Protein AF-D0IIG2-F1 (afdb_monomer_lite)

Radius of gyration: 22.18 Å; chains: 1; bounding box: 52×49×63 Å

Foldseek 3Di:
DWWKWKKQLQEFEPAWDPPDQKTKHQQVPDDPQPFWDHCCLSPPRGIIIIGGHPRDHGDDDDPVRVVVVVLLLLLQLLLLLQLPLDCPPFQAFSSSSDIDMIITDDPDNVPADWDWDDPPPDIDTHGPSVVSVVVVVVCQHNRDYDYCLSNVCSNQVVPFPQDPLNSVLSNLQSNLRHDPSPPCNPCNLVSLLVSLVSLCVVVVHDPLCSLVVLLVLLVVLLVVAQDDQPLLVVLLVPQFVVLVVLLSVLVSVLSVVSVVQNVCCVPVVDHDPLVSPPSLSSNSSSLSSSSVTDGPPCSNLSSQLSSLNSSLSSARPSQQCPWPPVDPDTDDGSSRLSSVCSSPVVVCVVVVVSVVNNVSSVSNNCNSVVRD

pLDDT: mean 81.97, std 14.56, range [37.81, 97.81]

Secondary structure (DSSP, 8-state):
--BEEEEESSEEESS-EE-SSEEEEEGGG---TTSSS-GGGGSSS-SEEEEETTB-TTPBP-HHHHHHHHHHHHHHHHHHHHH--S--SSPPPGGGG--EEEE---SSTTS--EEEEE-SS-EEEEEHHHHHHHHHHTT-S--EEE-GGGGHHHHHHHTS---HHHHHHHHHHHHTT---SSS-TTHHHHHHHHHHHHHHHHTT--GGGHHHHHHHHHHHHHHHHS-S-HHHHHHHIIIIITTHHHHHHHHHHHHHHHHHHHHHHHHH----GGGS--HHHHHHHHHHHHTTS--TTTHHHHHHHHHHHHHHTTS-GGGTT---TTSSS-PPPHHHHHHHHHHHHHHHHHTT-HHHHHHHHHHHHHHHHTT-

Sequence (372 aa):
MRKVAYYLPNLHLESNINLGEFRLIKASTFEDKDTLIDPNVFGDINGTLIEVGDFSTGDSFSSDVDESIYRELELIKFSYFFASVSNHFDFVSNDTFEVLRVIENSKNPSFEHKVRFSNGVDSYLMPLDKYFNSKALSGSFGCVSVSDFNLKCYQIIKQLPISDDDLMIITIFNKTRNLYTSFDFLDRVLFARIAVEKLAKKLEWKLPKVTQSFIEVAIDFVQKNKGDNQDISVFYSEHVLEKKEQIRVNIEQYLEDLKDARHALAHAGEQDNSYENISFFMAWFPVAFLLSFEHKDSNEELAFRTIFLLAASSVNLKKWQERDITSLRAKRTILEMYEHNSRVIPVFASRGENEIIKNHLIGLANAVNNVS

Structure (mmCIF, N/CA/C/O backbone):
data_AF-D0IIG2-F1
#
_entry.id   AF-D0IIG2-F1
#
loop_
_atom_site.group_PDB
_atom_site.id
_atom_site.type_symbol
_atom_site.label_atom_id
_atom_site.label_alt_id
_atom_site.label_comp_id
_atom_site.label_asym_id
_atom_site.label_entity_id
_atom_site.label_seq_id
_atom_site.pdbx_PDB_ins_code
_atom_site.Cartn_x
_atom_site.Cartn_y
_atom_site.Cartn_z
_atom_site.occupancy
_atom_site.B_iso_or_equiv
_atom_site.auth_seq_id
_atom_site.auth_comp_id
_atom_site.auth_asym_id
_atom_site.auth_atom_id
_atom_site.pdbx_PDB_model_num
ATOM 1 N N . MET A 1 1 ? 13.778 -2.392 -35.375 1.00 67.31 1 MET A N 1
ATOM 2 C CA . MET A 1 1 ? 13.459 -1.992 -33.988 1.00 67.31 1 MET A CA 1
ATOM 3 C C . MET A 1 1 ? 14.376 -2.800 -33.086 1.00 67.31 1 MET A C 1
ATOM 5 O O . MET A 1 1 ? 14.663 -3.928 -33.462 1.00 67.31 1 MET A O 1
ATOM 9 N N . ARG A 1 2 ? 14.921 -2.224 -32.008 1.00 72.75 2 ARG A N 1
ATOM 10 C CA . ARG A 1 2 ? 15.822 -2.964 -31.104 1.00 72.75 2 ARG A CA 1
ATOM 11 C C . ARG A 1 2 ? 14.990 -3.805 -30.142 1.00 72.75 2 ARG A C 1
ATOM 13 O O . ARG A 1 2 ? 13.938 -3.327 -29.705 1.00 72.75 2 ARG A O 1
ATOM 20 N N . LYS A 1 3 ? 15.467 -5.005 -29.818 1.00 80.06 3 LYS A N 1
ATOM 21 C CA . LYS A 1 3 ? 14.859 -5.829 -28.766 1.00 80.06 3 LYS A CA 1
ATOM 22 C C . LYS A 1 3 ? 15.013 -5.169 -27.395 1.00 80.06 3 LYS A C 1
ATOM 24 O O . LYS A 1 3 ? 15.985 -4.441 -27.175 1.00 80.06 3 LYS A O 1
ATOM 29 N N . VAL A 1 4 ? 14.083 -5.422 -26.479 1.00 81.75 4 VAL A N 1
ATOM 30 C CA . VAL A 1 4 ? 14.106 -4.878 -25.118 1.00 81.75 4 VAL A CA 1
ATOM 31 C C . VAL A 1 4 ? 13.685 -5.913 -24.073 1.00 81.75 4 VAL A C 1
ATOM 33 O O . VAL A 1 4 ? 12.877 -6.798 -24.335 1.00 81.75 4 VAL A O 1
ATOM 36 N N . ALA A 1 5 ? 14.235 -5.779 -22.873 1.00 82.75 5 ALA A N 1
ATOM 37 C CA . ALA A 1 5 ? 13.809 -6.447 -21.656 1.00 82.75 5 ALA A CA 1
ATOM 38 C C . ALA A 1 5 ? 13.617 -5.421 -20.536 1.00 82.75 5 ALA A C 1
ATOM 40 O O . ALA A 1 5 ? 14.315 -4.406 -20.478 1.00 82.75 5 ALA A O 1
ATOM 41 N N . TYR A 1 6 ? 12.681 -5.704 -19.638 1.00 86.31 6 TYR A N 1
ATOM 42 C CA . TYR A 1 6 ? 12.412 -4.901 -18.451 1.00 86.31 6 TYR A CA 1
ATOM 43 C C . TYR A 1 6 ? 12.813 -5.713 -17.227 1.00 86.31 6 TYR A C 1
ATOM 45 O O . TYR A 1 6 ? 12.215 -6.749 -16.947 1.00 86.31 6 TYR A O 1
ATOM 53 N N . TYR A 1 7 ? 13.859 -5.264 -16.540 1.00 82.38 7 TYR A N 1
ATOM 54 C CA . TYR A 1 7 ? 14.531 -6.014 -15.488 1.00 82.38 7 TYR A CA 1
ATOM 55 C C . TYR A 1 7 ? 14.473 -5.274 -14.151 1.00 82.38 7 TYR A C 1
ATOM 57 O O . TYR A 1 7 ? 14.809 -4.098 -14.067 1.00 82.38 7 TYR A O 1
ATOM 65 N N . LEU A 1 8 ? 14.063 -5.972 -13.101 1.00 85.38 8 LEU A N 1
ATOM 66 C CA . LEU A 1 8 ? 14.025 -5.511 -11.720 1.00 85.38 8 LEU A CA 1
ATOM 67 C C . LEU A 1 8 ? 15.145 -6.236 -10.957 1.00 85.38 8 LEU A C 1
ATOM 69 O O . LEU A 1 8 ? 14.989 -7.412 -10.618 1.00 85.38 8 LEU A O 1
ATOM 73 N N . PRO A 1 9 ? 16.284 -5.578 -10.695 1.00 77.94 9 PRO A N 1
ATOM 74 C CA . PRO A 1 9 ? 17.467 -6.236 -10.146 1.00 77.94 9 PRO A CA 1
ATOM 75 C C . PRO A 1 9 ? 17.304 -6.624 -8.674 1.00 77.94 9 PRO A C 1
ATOM 77 O O . PRO A 1 9 ? 17.832 -7.645 -8.258 1.00 77.94 9 PRO A O 1
ATOM 80 N N . ASN A 1 10 ? 16.565 -5.824 -7.902 1.00 79.38 10 ASN A N 1
ATOM 81 C CA . ASN A 1 10 ? 16.433 -5.974 -6.448 1.00 79.38 10 ASN A CA 1
ATOM 82 C C . ASN A 1 10 ? 15.155 -6.729 -6.039 1.00 79.38 10 ASN A C 1
ATOM 84 O O . ASN A 1 10 ? 14.918 -6.957 -4.850 1.00 79.38 10 ASN A O 1
ATOM 88 N N . LEU A 1 11 ? 14.320 -7.094 -7.016 1.00 85.31 11 LEU A N 1
ATOM 89 C CA . LEU A 1 11 ? 13.117 -7.888 -6.812 1.00 85.31 11 LEU A CA 1
ATOM 90 C C . LEU A 1 11 ? 13.432 -9.338 -7.167 1.00 85.31 11 LEU A C 1
ATOM 92 O O . LEU A 1 11 ? 13.678 -9.654 -8.329 1.00 85.31 11 LEU A O 1
ATOM 96 N N . HIS A 1 12 ? 13.424 -10.217 -6.175 1.00 86.88 12 HIS A N 1
ATOM 97 C CA . HIS A 1 12 ? 13.639 -11.648 -6.349 1.00 86.88 12 HIS A CA 1
ATOM 98 C C . HIS A 1 12 ? 12.300 -12.373 -6.212 1.00 86.88 12 HIS A C 1
ATOM 100 O O . HIS A 1 12 ? 11.481 -12.002 -5.372 1.00 86.88 12 HIS A O 1
ATOM 106 N N . LEU A 1 13 ? 12.084 -13.443 -6.977 1.00 87.25 13 LEU A N 1
ATOM 107 C CA . LEU A 1 13 ? 10.860 -14.242 -6.863 1.00 87.25 13 LEU A CA 1
ATOM 108 C C . LEU A 1 13 ? 11.146 -15.645 -6.338 1.00 87.25 13 LEU A C 1
ATOM 110 O O . LEU A 1 13 ? 12.063 -16.329 -6.810 1.00 87.25 13 LEU A O 1
ATOM 114 N N . GLU A 1 14 ? 10.296 -16.111 -5.426 1.00 88.25 14 GLU A N 1
ATOM 115 C CA . GLU A 1 14 ? 10.283 -17.519 -5.016 1.00 88.25 14 GLU A CA 1
ATOM 116 C C . GLU A 1 14 ? 9.953 -18.417 -6.226 1.00 88.25 14 GLU A C 1
ATOM 118 O O . GLU A 1 14 ? 10.673 -19.376 -6.529 1.00 88.25 14 GLU A O 1
ATOM 123 N N . SER A 1 15 ? 8.932 -18.025 -6.995 1.00 89.62 15 SER A N 1
ATOM 124 C CA . SER A 1 15 ? 8.480 -18.655 -8.242 1.00 89.62 15 SER A CA 1
ATOM 125 C C . SER A 1 15 ? 7.971 -17.596 -9.229 1.00 89.62 15 SER A C 1
ATOM 127 O O . SER A 1 15 ? 7.787 -16.448 -8.838 1.00 89.62 15 SER A O 1
ATOM 129 N N . ASN A 1 16 ? 7.780 -17.945 -10.506 1.00 91.69 16 ASN A N 1
ATOM 130 C CA . ASN A 1 16 ? 7.175 -17.014 -11.468 1.00 91.69 16 ASN A CA 1
ATOM 131 C C . ASN A 1 16 ? 5.763 -16.636 -11.001 1.00 91.69 16 ASN A C 1
ATOM 133 O O . ASN A 1 16 ? 4.980 -17.519 -10.660 1.00 91.69 16 ASN A O 1
ATOM 137 N N . ILE A 1 17 ? 5.443 -15.346 -11.035 1.00 93.38 17 ILE A N 1
ATOM 138 C CA . ILE A 1 17 ? 4.166 -14.804 -10.569 1.00 93.38 17 ILE A CA 1
ATOM 139 C C . ILE A 1 17 ? 3.346 -14.382 -11.790 1.00 93.38 17 ILE A C 1
ATOM 141 O O . ILE A 1 17 ? 3.787 -13.560 -12.597 1.00 93.38 17 ILE A O 1
ATOM 145 N N . ASN A 1 18 ? 2.147 -14.947 -11.930 1.00 91.62 18 ASN A N 1
ATOM 146 C CA . ASN A 1 18 ? 1.208 -14.607 -12.996 1.00 91.62 18 ASN A CA 1
ATOM 147 C C . ASN A 1 18 ? 0.039 -13.802 -12.422 1.00 91.62 18 ASN A C 1
ATOM 149 O O . ASN A 1 18 ? -0.741 -14.316 -11.622 1.00 91.62 18 ASN A O 1
ATOM 153 N N . LEU A 1 19 ? -0.092 -12.549 -12.854 1.00 89.94 19 LEU A N 1
ATOM 154 C CA . LEU A 1 19 ? -1.131 -11.627 -12.402 1.00 89.94 19 LEU A CA 1
ATOM 155 C C . LEU A 1 19 ? -2.126 -11.285 -13.522 1.00 89.94 19 LEU A C 1
ATOM 157 O O . LEU A 1 19 ? -2.764 -10.235 -13.488 1.00 89.94 19 LEU A O 1
ATOM 161 N N . GLY A 1 20 ? -2.289 -12.188 -14.492 1.00 87.12 20 GLY A N 1
ATOM 162 C CA . GLY A 1 20 ? -3.133 -12.001 -15.667 1.00 87.12 20 GLY A CA 1
ATOM 163 C C . GLY A 1 20 ? -2.294 -11.537 -16.850 1.00 87.12 20 GLY A C 1
ATOM 164 O O . GLY A 1 20 ? -1.386 -12.243 -17.282 1.00 87.12 20 GLY A O 1
ATOM 165 N N . GLU A 1 21 ? -2.586 -10.349 -17.378 1.00 88.25 21 GLU A N 1
ATOM 166 C CA . GLU A 1 21 ? -1.787 -9.774 -18.467 1.00 88.25 21 GLU A CA 1
ATOM 167 C C . GLU A 1 21 ? -0.377 -9.399 -18.003 1.00 88.25 21 GLU A C 1
ATOM 169 O O . GLU A 1 21 ? 0.541 -9.422 -18.809 1.00 88.25 21 GLU A O 1
ATOM 174 N N . PHE A 1 22 ? -0.174 -9.103 -16.719 1.00 91.88 22 PHE A N 1
ATOM 175 C CA . PHE A 1 22 ? 1.135 -8.771 -16.165 1.00 91.88 22 PHE A CA 1
ATOM 176 C C . PHE A 1 22 ? 1.791 -9.996 -15.519 1.00 91.88 22 PHE A C 1
ATOM 178 O O . PHE A 1 22 ? 1.181 -10.690 -14.700 1.00 91.88 22 PHE A O 1
ATOM 185 N N . ARG A 1 23 ? 3.047 -10.268 -15.873 1.00 93.00 23 ARG A N 1
ATOM 186 C CA . ARG A 1 23 ? 3.800 -11.438 -15.409 1.00 93.00 23 ARG A CA 1
ATOM 187 C C . ARG A 1 23 ? 5.174 -11.017 -14.902 1.00 93.00 23 ARG A C 1
ATOM 189 O O . ARG A 1 23 ? 5.870 -10.228 -15.538 1.00 93.00 23 ARG A O 1
ATOM 196 N N . LEU A 1 24 ? 5.567 -11.585 -13.766 1.00 93.00 24 LEU A N 1
ATOM 197 C CA . LEU A 1 24 ? 6.901 -11.449 -13.195 1.00 93.00 24 LEU A CA 1
ATOM 198 C C . LEU A 1 24 ? 7.613 -12.796 -13.322 1.00 93.00 24 LEU A C 1
ATOM 200 O O . LEU A 1 24 ? 7.171 -13.808 -12.772 1.00 93.00 24 LEU A O 1
ATOM 204 N N . ILE A 1 25 ? 8.712 -12.812 -14.066 1.00 90.88 25 ILE A N 1
ATOM 205 C CA . ILE A 1 25 ? 9.441 -14.025 -14.429 1.00 90.88 25 ILE A CA 1
ATOM 206 C C . ILE A 1 25 ? 10.810 -14.008 -13.760 1.00 90.88 25 ILE A C 1
ATOM 208 O O . ILE A 1 25 ? 11.510 -12.999 -13.777 1.00 90.88 25 ILE A O 1
ATOM 212 N N . LYS A 1 26 ? 11.232 -15.134 -13.184 1.00 87.62 26 LYS A N 1
ATOM 213 C CA . LYS A 1 26 ? 12.581 -15.269 -12.630 1.00 87.62 26 LYS A CA 1
ATOM 214 C C . LYS A 1 26 ? 13.598 -15.084 -13.744 1.00 87.62 26 LYS A C 1
ATOM 216 O O . LYS A 1 26 ? 13.612 -15.858 -14.702 1.00 87.62 26 LYS A O 1
ATOM 221 N N . ALA A 1 27 ? 14.499 -14.120 -13.589 1.00 80.69 27 ALA A N 1
ATOM 222 C CA . ALA A 1 27 ? 15.504 -13.854 -14.611 1.00 80.69 27 ALA A CA 1
ATOM 223 C C . ALA A 1 27 ? 16.423 -15.064 -14.862 1.00 80.69 27 ALA A C 1
ATOM 225 O O . ALA A 1 27 ? 16.898 -15.255 -15.976 1.00 80.69 27 ALA A O 1
ATOM 226 N N . SER A 1 28 ? 16.614 -15.938 -13.865 1.00 76.69 28 SER A N 1
ATOM 227 C CA . SER A 1 28 ? 17.390 -17.181 -14.002 1.00 76.69 28 SER A CA 1
ATOM 228 C C . SER A 1 28 ? 16.780 -18.204 -14.962 1.00 76.69 28 SER A C 1
ATOM 230 O O . SER A 1 28 ? 17.480 -19.119 -15.386 1.00 76.69 28 SER A O 1
ATOM 232 N N . THR A 1 29 ? 15.503 -18.056 -15.323 1.00 74.75 29 THR A N 1
ATOM 233 C CA . THR A 1 29 ? 14.815 -18.925 -16.293 1.00 74.75 29 THR A CA 1
ATOM 234 C C . THR A 1 29 ? 14.922 -18.426 -17.738 1.00 74.75 29 THR A C 1
ATOM 236 O O . THR A 1 29 ? 14.386 -19.056 -18.641 1.00 74.75 29 THR A O 1
ATOM 239 N N . PHE A 1 30 ? 15.610 -17.305 -17.974 1.00 73.00 30 PHE A N 1
ATOM 240 C CA . PHE A 1 30 ? 15.754 -16.712 -19.300 1.00 73.00 30 PHE A CA 1
ATOM 241 C C . PHE A 1 30 ? 16.888 -17.367 -20.108 1.00 73.00 30 PHE A C 1
ATOM 243 O O . PHE A 1 30 ? 18.048 -17.373 -19.685 1.00 73.00 30 PHE A O 1
ATOM 250 N N . GLU A 1 31 ? 16.548 -17.905 -21.284 1.00 62.00 31 GLU A N 1
ATOM 251 C CA . GLU A 1 31 ? 17.454 -18.721 -22.108 1.00 62.00 31 GLU A CA 1
ATOM 252 C C . GLU A 1 31 ? 18.084 -17.970 -23.310 1.00 62.00 31 GLU A C 1
ATOM 254 O O . GLU A 1 31 ? 19.169 -18.357 -23.743 1.00 62.00 31 GLU A O 1
ATOM 259 N N . ASP A 1 32 ? 17.495 -16.874 -23.821 1.00 60.41 32 ASP A N 1
ATOM 260 C CA . ASP A 1 32 ? 17.997 -16.129 -25.006 1.00 60.41 32 ASP A CA 1
ATOM 261 C C . ASP A 1 32 ? 19.051 -15.061 -24.637 1.00 60.41 32 ASP A C 1
ATOM 263 O O . ASP A 1 32 ? 18.795 -13.854 -24.615 1.00 60.41 32 ASP A O 1
ATOM 267 N N . LYS A 1 33 ? 20.269 -15.516 -24.324 1.00 57.09 33 LYS A N 1
ATOM 268 C CA . LYS A 1 33 ? 21.392 -14.666 -23.874 1.00 57.09 33 LYS A CA 1
ATOM 269 C C . LYS A 1 33 ? 22.122 -13.908 -24.993 1.00 57.09 33 LYS A C 1
ATOM 271 O O . LYS A 1 33 ? 22.966 -13.070 -24.690 1.00 57.09 33 LYS A O 1
ATOM 276 N N . ASP A 1 34 ? 21.817 -14.171 -26.265 1.00 51.38 34 ASP A N 1
ATOM 277 C CA . ASP A 1 34 ? 22.679 -13.757 -27.386 1.00 51.38 34 ASP A CA 1
ATOM 278 C C . ASP A 1 34 ? 22.353 -12.365 -27.964 1.00 51.38 34 ASP A C 1
ATOM 280 O O . ASP A 1 34 ? 23.142 -11.820 -28.739 1.00 51.38 34 ASP A O 1
ATOM 284 N N . THR A 1 35 ? 21.209 -11.758 -27.612 1.00 54.16 35 THR A N 1
ATOM 285 C CA . THR A 1 35 ? 20.761 -10.482 -28.220 1.00 54.16 35 THR A CA 1
ATOM 286 C C . THR A 1 35 ? 20.538 -9.315 -27.252 1.00 54.16 35 THR A C 1
ATOM 288 O O . THR A 1 35 ? 20.510 -8.161 -27.682 1.00 54.16 35 THR A O 1
ATOM 291 N N . LEU A 1 36 ? 20.449 -9.562 -25.946 1.00 61.88 36 LEU A N 1
ATOM 292 C CA . LEU A 1 36 ? 20.300 -8.534 -24.907 1.00 61.88 36 LEU A CA 1
ATOM 293 C C . LEU A 1 36 ? 21.579 -8.449 -24.055 1.00 61.88 36 LEU A C 1
ATOM 295 O O . LEU A 1 36 ? 22.410 -9.349 -24.117 1.00 61.88 36 LEU A O 1
ATOM 299 N N . ILE A 1 37 ? 21.790 -7.348 -23.316 1.00 54.28 37 ILE A N 1
ATOM 300 C CA . ILE A 1 37 ? 22.987 -7.177 -22.463 1.00 54.28 37 ILE A CA 1
ATOM 301 C C . ILE A 1 37 ? 23.131 -8.406 -21.554 1.00 54.28 37 ILE A C 1
ATOM 303 O O . ILE A 1 37 ? 22.153 -8.799 -20.920 1.00 54.28 37 ILE A O 1
ATOM 307 N N . ASP A 1 38 ? 24.338 -8.987 -21.519 1.00 53.25 38 ASP A N 1
ATOM 308 C CA . ASP A 1 38 ? 24.643 -10.214 -20.779 1.00 53.25 38 ASP A CA 1
ATOM 309 C C . ASP A 1 38 ? 24.103 -10.121 -19.337 1.00 53.25 38 ASP A C 1
ATOM 311 O O . ASP A 1 38 ? 24.494 -9.204 -18.602 1.00 53.25 38 ASP A O 1
ATOM 315 N N . PRO A 1 39 ? 23.230 -11.054 -18.910 1.00 48.28 39 PRO A N 1
ATOM 316 C CA . PRO A 1 39 ? 22.725 -11.121 -17.545 1.00 48.28 39 PRO A CA 1
ATOM 317 C C . PRO A 1 39 ? 23.818 -11.094 -16.466 1.00 48.28 39 PRO A C 1
ATOM 319 O O . PRO A 1 39 ? 23.552 -10.642 -15.356 1.00 48.28 39 PRO A O 1
ATOM 322 N N . ASN A 1 40 ? 25.055 -11.500 -16.787 1.00 50.09 40 ASN A N 1
ATOM 323 C CA . ASN A 1 40 ? 26.208 -11.434 -15.882 1.00 50.09 40 ASN A CA 1
ATOM 324 C C . ASN A 1 40 ? 26.569 -10.003 -15.437 1.00 50.09 40 ASN A C 1
ATOM 326 O O . ASN A 1 40 ? 27.216 -9.835 -14.404 1.00 50.09 40 ASN A O 1
ATOM 330 N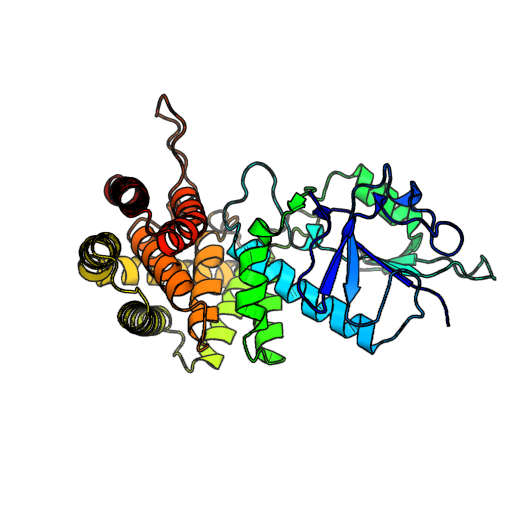 N . VAL A 1 41 ? 26.140 -8.961 -16.164 1.00 50.91 41 VAL A N 1
ATOM 331 C CA . VAL A 1 41 ? 26.277 -7.556 -15.724 1.00 50.91 41 VAL A CA 1
ATOM 332 C C . VAL A 1 41 ? 25.479 -7.295 -14.432 1.00 50.91 41 VAL A C 1
ATOM 334 O O . VAL A 1 41 ? 25.775 -6.353 -13.698 1.00 50.91 41 VAL A O 1
ATOM 337 N N . PHE A 1 42 ? 24.505 -8.151 -14.113 1.00 52.88 42 PHE A N 1
ATOM 338 C CA . PHE A 1 42 ? 23.670 -8.071 -12.916 1.00 52.88 42 PHE A CA 1
ATOM 339 C C . PHE A 1 42 ? 24.103 -9.020 -11.780 1.00 52.88 42 PHE A C 1
ATOM 341 O O . PHE A 1 42 ? 23.378 -9.139 -10.794 1.00 52.88 42 PHE A O 1
ATOM 348 N N . GLY A 1 43 ? 25.270 -9.672 -11.883 1.00 54.44 43 GLY A N 1
ATOM 349 C CA . GLY A 1 43 ? 25.723 -10.700 -10.933 1.00 54.44 43 GLY A CA 1
ATOM 350 C C . GLY A 1 43 ? 25.051 -12.064 -11.146 1.00 54.44 43 GLY A C 1
ATOM 351 O O . GLY A 1 43 ? 24.414 -12.290 -12.175 1.00 54.44 43 GLY A O 1
ATOM 352 N N . ASP A 1 44 ? 25.199 -12.987 -10.185 1.00 55.31 44 ASP A N 1
ATOM 353 C CA . ASP A 1 44 ? 24.478 -14.270 -10.201 1.00 55.31 44 ASP A CA 1
ATOM 354 C C . ASP A 1 44 ? 22.968 -13.993 -10.297 1.00 55.31 44 ASP A C 1
ATOM 356 O O . ASP A 1 44 ? 22.389 -13.338 -9.429 1.00 55.31 44 ASP A O 1
ATOM 360 N N . ILE A 1 45 ? 22.354 -14.441 -11.395 1.00 60.31 45 ILE A N 1
ATOM 361 C CA . ILE A 1 45 ? 21.033 -14.021 -11.883 1.00 60.31 45 ILE A CA 1
ATOM 362 C C . ILE A 1 45 ? 19.930 -14.289 -10.841 1.00 60.31 45 ILE A C 1
ATOM 364 O O . ILE A 1 45 ? 19.335 -15.368 -10.816 1.00 60.31 45 ILE A O 1
ATOM 368 N N . ASN A 1 46 ? 19.629 -13.290 -10.007 1.00 67.38 46 ASN A N 1
ATOM 369 C CA . ASN A 1 46 ? 18.646 -13.392 -8.922 1.00 67.38 46 ASN A CA 1
ATOM 370 C C . ASN A 1 46 ? 17.456 -12.416 -9.039 1.00 67.38 46 ASN A C 1
ATOM 372 O O . ASN A 1 46 ? 16.521 -12.528 -8.251 1.00 67.38 46 ASN A O 1
ATOM 376 N N . GLY A 1 47 ? 17.430 -11.524 -10.038 1.00 79.94 47 GLY A N 1
ATOM 377 C CA . GLY A 1 47 ? 16.347 -10.551 -10.234 1.00 79.94 47 GLY A CA 1
ATOM 378 C C . GLY A 1 47 ? 15.111 -11.068 -10.989 1.00 79.94 47 GLY A C 1
ATOM 379 O O . GLY A 1 47 ? 14.919 -12.270 -11.209 1.00 79.94 47 GLY A O 1
ATOM 380 N N . THR A 1 48 ? 14.279 -10.125 -11.434 1.00 87.06 48 THR A N 1
ATOM 381 C CA . THR A 1 48 ? 12.976 -10.383 -12.068 1.00 87.06 48 THR A CA 1
ATOM 382 C C . THR A 1 48 ? 12.855 -9.711 -13.432 1.00 87.06 48 THR A C 1
ATOM 384 O O . THR A 1 48 ? 13.222 -8.554 -13.595 1.00 87.06 48 THR A O 1
ATOM 387 N N . LEU A 1 49 ? 12.298 -10.417 -14.411 1.00 88.75 49 LEU A N 1
ATOM 388 C CA . LEU A 1 49 ? 11.880 -9.887 -15.708 1.00 88.75 49 LEU A CA 1
ATOM 389 C C . LEU A 1 49 ? 10.378 -9.586 -15.702 1.00 88.75 49 LEU A C 1
ATOM 391 O O . LEU A 1 49 ? 9.60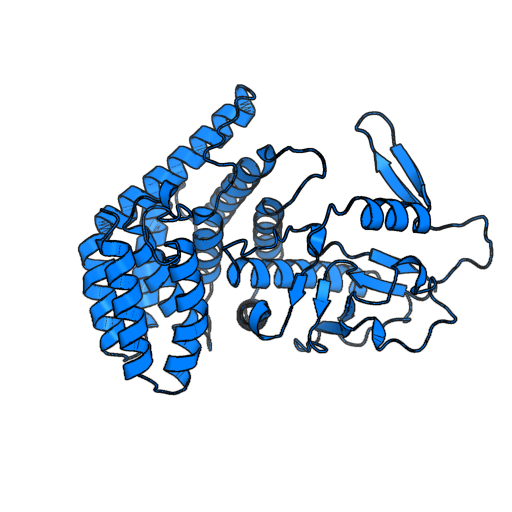9 -10.271 -15.026 1.00 88.75 49 LEU A O 1
ATOM 395 N N . ILE A 1 50 ? 9.969 -8.580 -16.472 1.00 92.19 50 ILE A N 1
ATOM 396 C CA . ILE A 1 50 ? 8.570 -8.170 -16.617 1.00 92.19 50 ILE A CA 1
ATOM 397 C C . ILE A 1 50 ? 8.069 -8.486 -18.025 1.00 92.19 50 ILE A C 1
ATOM 399 O O . ILE A 1 50 ? 8.706 -8.117 -19.012 1.00 92.19 50 ILE A O 1
ATOM 403 N N . GLU A 1 51 ? 6.883 -9.085 -18.100 1.00 92.06 51 GLU A N 1
ATOM 404 C CA . GLU A 1 51 ? 6.117 -9.271 -19.334 1.00 92.06 51 GLU A CA 1
ATOM 405 C C . GLU A 1 51 ? 4.696 -8.712 -19.158 1.00 92.06 51 GLU A C 1
ATOM 407 O O . GLU A 1 51 ? 4.128 -8.796 -18.065 1.00 92.06 51 GLU A O 1
ATOM 412 N N . VAL A 1 52 ? 4.118 -8.124 -20.215 1.00 92.56 52 VAL A N 1
ATOM 413 C CA . VAL A 1 52 ? 2.766 -7.537 -20.178 1.00 92.56 52 VAL A CA 1
ATOM 414 C C . VAL A 1 52 ? 1.989 -7.820 -21.465 1.00 92.56 52 VAL A C 1
ATOM 416 O O . VAL A 1 52 ? 2.479 -7.566 -22.562 1.00 92.56 52 VAL A O 1
ATOM 419 N N . GLY A 1 53 ? 0.770 -8.346 -21.343 1.00 88.88 53 GLY A N 1
ATOM 420 C CA . GLY A 1 53 ? -0.039 -8.791 -22.477 1.00 88.88 53 GLY A CA 1
ATOM 421 C C . GLY A 1 53 ? 0.739 -9.772 -23.359 1.00 88.88 53 GLY A C 1
ATOM 422 O O . GLY A 1 53 ? 1.310 -10.751 -22.863 1.00 88.88 53 GLY A O 1
ATOM 423 N N . ASP A 1 54 ? 0.800 -9.453 -24.652 1.00 90.44 54 ASP A N 1
ATOM 424 C CA . ASP A 1 54 ? 1.533 -10.218 -25.665 1.00 90.44 54 ASP A CA 1
ATOM 425 C C . ASP A 1 54 ? 3.039 -9.904 -25.714 1.00 90.44 54 ASP A C 1
ATOM 427 O O . ASP A 1 54 ? 3.768 -10.583 -26.431 1.00 90.44 54 ASP A O 1
ATOM 431 N N . PHE A 1 55 ? 3.521 -8.892 -24.980 1.00 91.44 55 PHE A N 1
ATOM 432 C CA . PHE A 1 55 ? 4.948 -8.574 -24.935 1.00 91.44 55 PHE A CA 1
ATOM 433 C C . PHE A 1 55 ? 5.702 -9.596 -24.084 1.00 91.44 55 PHE A C 1
ATOM 435 O O . PHE A 1 55 ? 5.404 -9.778 -22.898 1.00 91.44 55 PHE A O 1
ATOM 442 N N . SER A 1 56 ? 6.739 -10.179 -24.676 1.00 89.38 56 SER A N 1
ATOM 443 C CA . SER A 1 56 ? 7.701 -11.057 -24.026 1.00 89.38 56 SER A CA 1
ATOM 444 C C . SER A 1 56 ? 9.107 -10.464 -24.008 1.00 89.38 56 SER A C 1
ATOM 446 O O . SER A 1 56 ? 9.489 -9.617 -24.820 1.00 89.38 56 SER A O 1
ATOM 448 N N . THR A 1 57 ? 9.912 -10.928 -23.053 1.00 84.81 57 THR A N 1
ATOM 449 C CA . THR A 1 57 ? 11.309 -10.495 -22.918 1.00 84.81 57 THR A CA 1
ATOM 450 C C . THR A 1 57 ? 12.071 -10.760 -24.221 1.00 84.81 57 THR A C 1
ATOM 452 O O . THR A 1 57 ? 12.195 -11.907 -24.642 1.00 84.81 57 THR A O 1
ATOM 455 N N . GLY A 1 58 ? 12.622 -9.712 -24.844 1.00 79.50 58 GLY A N 1
ATOM 456 C CA . GLY A 1 58 ? 13.301 -9.813 -26.140 1.00 79.50 58 GLY A CA 1
ATOM 457 C C . GLY A 1 58 ? 12.469 -9.356 -27.340 1.00 79.50 58 GLY A C 1
ATOM 458 O O . GLY A 1 58 ? 12.996 -9.331 -28.454 1.00 79.50 58 GLY A O 1
ATOM 459 N N . ASP A 1 59 ? 11.227 -8.924 -27.138 1.00 85.94 59 ASP A N 1
ATOM 460 C CA . ASP A 1 59 ? 10.434 -8.286 -28.186 1.00 85.94 59 ASP A CA 1
ATOM 461 C C . ASP A 1 59 ? 10.919 -6.868 -28.511 1.00 85.94 59 ASP A C 1
ATOM 463 O O . ASP A 1 59 ? 11.745 -6.263 -27.823 1.00 85.94 59 ASP A O 1
ATOM 467 N N . SER A 1 60 ? 10.415 -6.320 -29.616 1.00 86.44 60 SER A N 1
ATOM 468 C CA . SER A 1 60 ? 10.734 -4.958 -30.044 1.00 86.44 60 SER A CA 1
ATOM 469 C C . SER A 1 60 ? 10.151 -3.907 -29.100 1.00 86.44 60 SER A C 1
ATOM 471 O O . SER A 1 60 ? 9.012 -4.023 -28.657 1.00 86.44 60 SER A O 1
ATOM 473 N N . PHE A 1 61 ? 10.907 -2.832 -28.857 1.00 84.69 61 PHE A N 1
ATOM 474 C CA . PHE A 1 61 ? 10.409 -1.697 -28.078 1.00 84.69 61 PHE A CA 1
ATOM 475 C C . PHE A 1 61 ? 9.122 -1.097 -28.669 1.00 84.69 61 PHE A C 1
ATOM 477 O O . PHE A 1 61 ? 9.076 -0.755 -29.853 1.00 84.69 61 PHE A O 1
ATOM 484 N N . SER A 1 62 ? 8.135 -0.881 -27.798 1.00 88.50 62 SER A N 1
ATOM 485 C CA . SER A 1 62 ? 6.895 -0.153 -28.062 1.00 88.50 62 SER A CA 1
ATOM 486 C C . SER A 1 62 ? 6.639 0.837 -26.925 1.00 88.50 62 SER A C 1
ATOM 488 O O . SER A 1 62 ? 6.802 0.485 -25.757 1.00 88.50 62 SER A O 1
ATOM 490 N N . SER A 1 63 ? 6.231 2.066 -27.256 1.00 88.88 63 SER A N 1
ATOM 491 C CA . SER A 1 63 ? 5.844 3.079 -26.262 1.00 88.88 63 SER A CA 1
ATOM 492 C C . SER A 1 63 ? 4.670 2.627 -25.402 1.00 88.88 63 SER A C 1
ATOM 494 O O . SER A 1 63 ? 4.638 2.921 -24.213 1.00 88.88 63 SER A O 1
ATOM 496 N N . ASP A 1 64 ? 3.739 1.883 -25.991 1.00 91.25 64 ASP A N 1
ATOM 497 C CA . ASP A 1 64 ? 2.492 1.497 -25.331 1.00 91.25 64 ASP 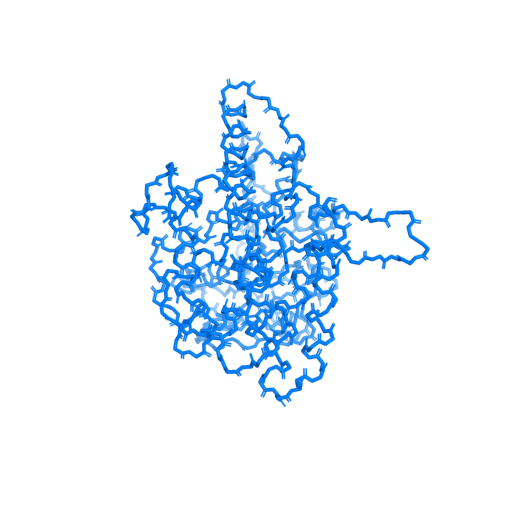A CA 1
ATOM 498 C C . ASP A 1 64 ? 2.751 0.381 -24.310 1.00 91.25 64 ASP A C 1
ATOM 500 O O . ASP A 1 64 ? 2.200 0.381 -23.209 1.00 91.25 64 ASP A O 1
ATOM 504 N N . VAL A 1 65 ? 3.666 -0.537 -24.648 1.00 90.94 65 VAL A N 1
ATOM 505 C CA . VAL A 1 65 ? 4.186 -1.551 -23.717 1.00 90.94 65 VAL A CA 1
ATOM 506 C C . VAL A 1 65 ? 4.937 -0.875 -22.575 1.00 90.94 65 VAL A C 1
ATOM 508 O O . VAL A 1 65 ? 4.748 -1.235 -21.417 1.00 90.94 65 VAL A O 1
ATOM 511 N N . ASP A 1 66 ? 5.763 0.123 -22.895 1.00 89.69 66 ASP A N 1
ATOM 512 C CA . ASP A 1 66 ? 6.530 0.869 -21.905 1.00 89.69 66 ASP A CA 1
ATOM 513 C C . ASP A 1 66 ? 5.622 1.535 -20.873 1.00 89.69 66 ASP A C 1
ATOM 515 O O . ASP A 1 66 ? 5.772 1.308 -19.673 1.00 89.69 66 ASP A O 1
ATOM 519 N N . GLU A 1 67 ? 4.639 2.305 -21.343 1.00 90.94 67 GLU A N 1
ATOM 520 C CA . GLU A 1 67 ? 3.652 2.949 -20.483 1.00 90.94 67 GLU A CA 1
ATOM 521 C C . GLU A 1 67 ? 2.907 1.914 -19.635 1.00 90.94 67 GLU A C 1
ATOM 523 O O . GLU A 1 67 ? 2.822 2.071 -18.416 1.00 90.94 67 GLU A O 1
ATOM 528 N N . SER A 1 68 ? 2.442 0.824 -20.251 1.00 92.69 68 SER A N 1
ATOM 529 C CA . SER A 1 68 ? 1.729 -0.249 -19.551 1.00 92.69 68 SER A CA 1
ATOM 530 C C . SER A 1 68 ? 2.565 -0.836 -18.413 1.00 92.69 68 SER A C 1
ATOM 532 O O . SER A 1 68 ? 2.076 -0.942 -17.291 1.00 92.69 68 SER A O 1
ATOM 534 N N . ILE A 1 69 ? 3.847 -1.134 -18.648 1.00 93.06 69 ILE A N 1
ATOM 535 C CA . ILE A 1 69 ? 4.747 -1.665 -17.614 1.00 93.06 69 ILE A CA 1
ATOM 536 C C . ILE A 1 69 ? 4.882 -0.697 -16.438 1.00 93.06 69 ILE A C 1
ATOM 538 O O . ILE A 1 69 ? 4.760 -1.122 -15.289 1.00 93.06 69 ILE A O 1
ATOM 542 N N . TYR A 1 70 ? 5.106 0.597 -16.685 1.00 92.19 70 TYR A N 1
ATOM 543 C CA . TYR A 1 70 ? 5.239 1.567 -15.592 1.00 92.19 70 TYR A CA 1
ATOM 544 C C . TYR A 1 70 ? 3.934 1.754 -14.813 1.00 92.19 70 TYR A C 1
ATOM 546 O O . TYR A 1 70 ? 3.980 1.857 -13.587 1.00 92.19 70 TYR A O 1
ATOM 554 N N . ARG A 1 71 ? 2.776 1.751 -15.487 1.00 93.75 71 ARG A N 1
ATOM 555 C CA . ARG A 1 71 ? 1.470 1.814 -14.813 1.00 93.75 71 ARG A CA 1
ATOM 556 C C . ARG A 1 71 ? 1.255 0.599 -13.914 1.00 93.75 71 ARG A C 1
ATOM 558 O O . ARG A 1 71 ? 0.907 0.764 -12.748 1.00 93.75 71 ARG A O 1
ATOM 565 N N . GLU A 1 72 ? 1.516 -0.604 -14.423 1.00 93.62 72 GLU A N 1
ATOM 566 C CA . GLU A 1 72 ? 1.385 -1.841 -13.648 1.00 93.62 72 GLU A CA 1
ATOM 567 C C . GLU A 1 72 ? 2.350 -1.887 -12.462 1.00 93.62 72 GLU A C 1
ATOM 569 O O . GLU A 1 72 ? 1.960 -2.269 -11.359 1.00 93.62 72 GLU A O 1
ATOM 574 N N . LEU A 1 73 ? 3.589 -1.425 -12.640 1.00 93.69 73 LEU A N 1
ATOM 575 C CA . LEU A 1 73 ? 4.570 -1.364 -11.558 1.00 93.69 73 LEU A CA 1
ATOM 576 C C . LEU A 1 73 ? 4.113 -0.492 -10.388 1.00 93.69 73 LEU A C 1
ATOM 578 O O . LEU A 1 73 ? 4.351 -0.858 -9.237 1.00 93.69 73 LEU A O 1
ATOM 582 N N . GLU A 1 74 ? 3.432 0.627 -10.638 1.00 94.44 74 GLU A N 1
ATOM 583 C CA . GLU A 1 74 ? 2.871 1.450 -9.560 1.00 94.44 74 GLU A CA 1
ATOM 584 C C . GLU A 1 74 ? 1.769 0.716 -8.7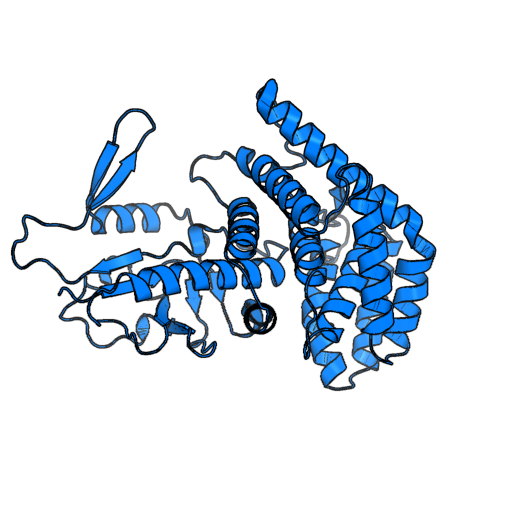79 1.00 94.44 74 GLU A C 1
ATOM 586 O O . GLU A 1 74 ? 1.705 0.836 -7.551 1.00 94.44 74 GLU A O 1
ATOM 591 N N . LEU A 1 75 ? 0.964 -0.118 -9.446 1.00 94.81 75 LEU A N 1
ATOM 592 C CA . LEU A 1 75 ? -0.030 -0.969 -8.781 1.00 94.81 75 LEU A CA 1
ATOM 593 C C . LEU A 1 75 ? 0.627 -2.106 -7.984 1.00 94.81 75 LEU A C 1
ATOM 595 O O . LEU A 1 75 ? 0.189 -2.412 -6.873 1.00 94.81 75 LEU A O 1
ATOM 599 N N . ILE A 1 76 ? 1.701 -2.706 -8.508 1.00 93.38 76 ILE A N 1
ATOM 600 C CA . ILE A 1 76 ? 2.489 -3.742 -7.820 1.00 93.38 76 ILE A CA 1
ATOM 601 C C . ILE A 1 76 ? 3.113 -3.187 -6.542 1.00 93.38 76 ILE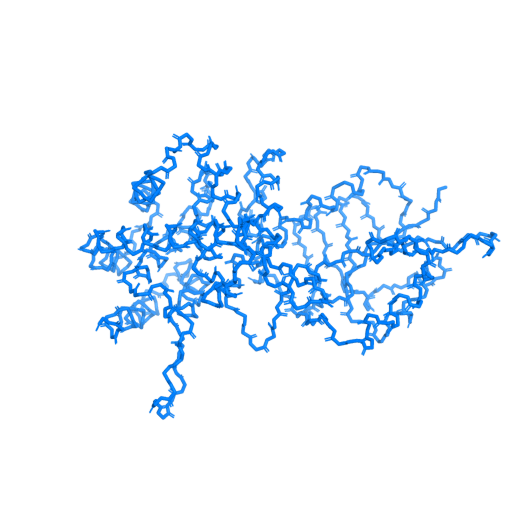 A C 1
ATOM 603 O O . ILE A 1 76 ? 2.968 -3.789 -5.477 1.00 93.38 76 ILE A O 1
ATOM 607 N N . LYS A 1 77 ? 3.752 -2.015 -6.623 1.00 92.94 77 LYS A N 1
ATOM 608 C CA . LYS A 1 77 ? 4.318 -1.309 -5.465 1.00 92.94 77 LYS A CA 1
ATOM 609 C C . LYS A 1 77 ? 3.245 -1.016 -4.423 1.00 92.94 77 LYS A C 1
ATOM 611 O O . LYS A 1 77 ? 3.421 -1.349 -3.254 1.00 92.94 77 LYS A O 1
ATOM 616 N N . PHE A 1 78 ? 2.107 -0.465 -4.850 1.00 93.69 78 PHE A N 1
ATOM 617 C CA . PHE A 1 78 ? 0.994 -0.155 -3.955 1.00 93.69 78 PHE A CA 1
ATOM 618 C C . PHE A 1 78 ? 0.456 -1.409 -3.262 1.00 93.69 78 PHE A C 1
ATOM 620 O O . PHE A 1 78 ? 0.287 -1.419 -2.044 1.00 93.69 78 PHE A O 1
ATOM 627 N N . SER A 1 79 ? 0.260 -2.492 -4.021 1.00 92.06 79 SER A N 1
ATOM 628 C CA . SER A 1 79 ? -0.134 -3.797 -3.488 1.00 92.06 79 SER A CA 1
ATOM 629 C C . SER A 1 79 ? 0.862 -4.304 -2.447 1.00 92.06 79 SER A C 1
ATOM 631 O O . SER A 1 79 ? 0.458 -4.700 -1.352 1.00 92.06 79 SER A O 1
ATOM 633 N N . TYR A 1 80 ? 2.157 -4.278 -2.771 1.00 90.94 80 TYR A N 1
ATOM 634 C CA . TYR A 1 80 ? 3.210 -4.743 -1.878 1.00 90.94 80 TYR A CA 1
ATOM 635 C C . TYR A 1 80 ? 3.254 -3.916 -0.586 1.00 90.94 80 TYR A C 1
ATOM 637 O O . TYR A 1 80 ? 3.205 -4.478 0.506 1.00 90.94 80 TYR A O 1
ATOM 645 N N . PHE A 1 81 ? 3.267 -2.583 -0.684 1.00 89.31 81 PHE A N 1
ATOM 646 C CA . PHE A 1 81 ? 3.303 -1.696 0.483 1.00 89.31 81 PHE A CA 1
ATOM 647 C C . PHE A 1 81 ? 2.033 -1.764 1.331 1.00 89.31 81 PHE A C 1
ATOM 649 O O . PHE A 1 81 ? 2.100 -1.548 2.541 1.00 89.31 81 PHE A O 1
ATOM 656 N N . PHE A 1 82 ? 0.888 -2.086 0.727 1.00 89.50 82 PHE A N 1
ATOM 657 C CA . PHE A 1 82 ? -0.348 -2.330 1.462 1.00 89.50 82 PHE A CA 1
ATOM 658 C C . PHE A 1 82 ? -0.330 -3.678 2.202 1.00 89.50 82 PHE A C 1
ATOM 660 O O . PHE A 1 82 ? -0.884 -3.802 3.298 1.00 89.50 82 PHE A O 1
ATOM 667 N N . ALA A 1 83 ? 0.302 -4.703 1.625 1.00 86.44 83 ALA A N 1
ATOM 668 C CA . ALA A 1 83 ? 0.428 -6.018 2.245 1.00 86.44 83 ALA A CA 1
ATOM 669 C C . ALA A 1 83 ? 1.541 -6.088 3.305 1.00 86.44 83 ALA A C 1
ATOM 671 O O . ALA A 1 83 ? 1.370 -6.811 4.285 1.00 86.44 83 ALA A O 1
ATOM 672 N N . SER A 1 84 ? 2.633 -5.339 3.131 1.00 83.75 84 SER A N 1
ATOM 673 C CA . SER A 1 84 ? 3.769 -5.270 4.056 1.00 83.75 84 SER A CA 1
ATOM 674 C C . SER A 1 84 ? 4.046 -3.838 4.491 1.00 83.75 84 SER A C 1
ATOM 676 O O . SER A 1 84 ? 4.858 -3.113 3.914 1.00 83.75 84 SER A O 1
ATOM 678 N N . VAL A 1 85 ? 3.338 -3.430 5.544 1.00 80.88 85 VAL A N 1
ATOM 679 C CA . VAL A 1 85 ? 3.462 -2.088 6.112 1.00 80.88 85 VAL A CA 1
ATOM 680 C C . VAL A 1 85 ? 4.663 -2.009 7.057 1.00 80.88 85 VAL A C 1
ATOM 682 O O . VAL A 1 85 ? 5.366 -0.995 7.076 1.00 80.88 85 VAL A O 1
ATOM 685 N N . SER A 1 86 ? 4.917 -3.073 7.819 1.00 70.50 86 SER A N 1
ATOM 686 C CA . SER A 1 86 ? 6.080 -3.208 8.687 1.00 70.50 86 SER A CA 1
ATOM 687 C C . SER A 1 86 ? 7.315 -3.620 7.878 1.00 70.50 86 SER A C 1
ATOM 689 O O . SER A 1 86 ? 7.286 -4.551 7.077 1.00 70.50 86 SER A O 1
ATOM 691 N N . ASN A 1 87 ? 8.426 -2.906 8.075 1.00 60.81 87 ASN A N 1
ATOM 692 C CA . ASN A 1 87 ? 9.717 -3.231 7.461 1.00 60.81 87 ASN A CA 1
ATOM 693 C C . ASN A 1 87 ? 10.376 -4.371 8.250 1.00 60.81 87 ASN A C 1
ATOM 695 O O . ASN A 1 87 ? 11.281 -4.141 9.053 1.00 60.81 87 ASN A O 1
ATOM 699 N N . HIS A 1 88 ? 9.853 -5.588 8.125 1.00 50.50 88 HIS A N 1
ATOM 700 C CA . HIS A 1 88 ? 10.399 -6.744 8.824 1.00 50.50 88 HIS A CA 1
ATOM 701 C C . HIS A 1 88 ? 11.795 -7.103 8.305 1.00 50.50 88 HIS A C 1
ATOM 703 O O . HIS A 1 88 ? 11.915 -7.628 7.207 1.00 50.50 88 HIS A O 1
ATOM 709 N N . PHE A 1 89 ? 12.812 -6.870 9.143 1.00 41.12 89 PHE A N 1
ATOM 710 C CA . PHE A 1 89 ? 14.229 -7.254 9.004 1.00 41.12 89 PHE A CA 1
ATOM 711 C C . PHE A 1 89 ? 14.995 -6.683 7.796 1.00 41.12 89 PHE A C 1
ATOM 713 O O . PHE A 1 89 ? 16.157 -6.335 7.978 1.00 41.12 89 PHE A O 1
ATOM 720 N N . ASP A 1 90 ? 14.339 -6.448 6.660 1.00 53.50 90 ASP A N 1
ATOM 721 C CA . ASP A 1 90 ? 14.887 -5.798 5.472 1.00 53.50 90 ASP A CA 1
ATOM 722 C C . ASP A 1 90 ? 14.001 -4.602 5.083 1.00 53.50 90 ASP A C 1
ATOM 724 O O . ASP A 1 90 ? 12.783 -4.714 4.916 1.00 53.50 90 ASP A O 1
ATOM 728 N N . PHE A 1 91 ? 14.595 -3.411 4.979 1.00 62.25 91 PHE A N 1
ATOM 729 C CA . PHE A 1 91 ? 13.876 -2.226 4.516 1.00 62.25 91 PHE A CA 1
ATOM 730 C C . PHE A 1 91 ? 13.629 -2.336 3.006 1.00 62.25 91 PHE A C 1
ATOM 732 O O . PHE A 1 91 ? 14.581 -2.362 2.227 1.00 62.25 91 PHE A O 1
ATOM 739 N N . VAL A 1 92 ? 12.358 -2.342 2.591 1.00 74.50 92 VAL A N 1
ATOM 740 C CA . VAL A 1 92 ? 11.968 -2.338 1.173 1.00 74.50 92 VAL A CA 1
ATOM 741 C C . VAL A 1 92 ? 11.542 -0.930 0.772 1.00 74.50 92 VAL A C 1
ATOM 743 O O . VAL A 1 92 ? 10.578 -0.382 1.318 1.00 74.50 92 VAL A O 1
ATOM 746 N N . SER A 1 93 ? 12.275 -0.341 -0.172 1.00 77.31 93 SER A N 1
ATOM 747 C CA . SER A 1 93 ? 12.002 0.993 -0.708 1.00 77.31 93 SER A CA 1
ATOM 748 C C . SER A 1 93 ? 11.305 0.904 -2.063 1.00 77.31 93 SER A C 1
ATOM 750 O O . SER A 1 93 ? 11.200 -0.161 -2.670 1.00 77.31 93 SER A O 1
ATOM 752 N N . ASN A 1 94 ? 10.849 2.042 -2.580 1.00 79.75 94 ASN A N 1
ATOM 753 C CA . ASN A 1 94 ? 10.401 2.125 -3.972 1.00 79.75 94 ASN A CA 1
ATOM 754 C C . ASN A 1 94 ? 11.513 1.745 -4.968 1.00 79.75 94 ASN A C 1
ATOM 756 O O . ASN A 1 94 ? 11.239 1.203 -6.034 1.00 79.75 94 ASN A O 1
ATOM 760 N N . ASP A 1 95 ? 12.772 1.985 -4.608 1.00 77.31 95 ASP A N 1
ATOM 761 C CA . ASP A 1 95 ? 13.934 1.690 -5.448 1.00 77.31 95 ASP A CA 1
ATOM 762 C C . ASP A 1 95 ? 14.224 0.179 -5.532 1.00 77.31 95 ASP A C 1
ATOM 764 O O . ASP A 1 95 ? 14.865 -0.292 -6.471 1.00 77.31 95 ASP A O 1
ATOM 768 N N . THR A 1 96 ? 13.687 -0.622 -4.604 1.00 80.62 96 THR A N 1
ATOM 769 C CA . THR A 1 96 ? 13.656 -2.085 -4.753 1.00 80.62 96 THR A CA 1
ATOM 770 C C . THR A 1 96 ? 12.870 -2.505 -6.008 1.00 80.62 96 THR A C 1
ATOM 772 O O . THR A 1 96 ? 13.164 -3.531 -6.617 1.00 80.62 96 THR A O 1
ATOM 775 N N . PHE A 1 97 ? 11.914 -1.679 -6.443 1.00 85.81 97 PHE A N 1
ATOM 776 C CA . PHE A 1 97 ? 11.110 -1.865 -7.652 1.00 85.81 97 PHE A CA 1
ATOM 777 C C . PHE A 1 97 ? 11.599 -0.992 -8.828 1.00 85.81 97 PHE A C 1
ATOM 779 O O . PHE A 1 97 ? 10.831 -0.723 -9.757 1.00 85.81 97 PHE A O 1
ATOM 786 N N . GLU A 1 98 ? 12.848 -0.506 -8.801 1.00 81.31 98 GLU A N 1
ATOM 787 C CA . GLU A 1 98 ? 13.443 0.246 -9.913 1.00 81.31 98 GLU A CA 1
ATOM 788 C C . GLU A 1 98 ? 13.566 -0.657 -11.150 1.00 81.31 98 GLU A C 1
ATOM 790 O O . GLU A 1 98 ? 14.345 -1.611 -11.169 1.00 81.31 98 GLU A O 1
ATOM 795 N N . VAL A 1 99 ? 12.783 -0.358 -12.191 1.00 84.25 99 VAL A N 1
ATOM 796 C CA . VAL A 1 99 ? 12.819 -1.098 -13.456 1.00 84.25 99 VAL A CA 1
ATOM 797 C C . VAL A 1 99 ? 13.899 -0.552 -14.377 1.00 84.25 99 VAL A C 1
ATOM 799 O O . VAL A 1 99 ? 13.988 0.645 -14.656 1.00 84.25 99 VAL A O 1
ATOM 802 N N . LEU A 1 100 ? 14.696 -1.470 -14.899 1.00 78.56 100 LEU A N 1
ATOM 803 C CA . LEU A 1 100 ? 15.785 -1.216 -15.816 1.00 78.56 100 LEU A CA 1
ATOM 804 C C . LEU A 1 100 ? 15.389 -1.686 -17.204 1.00 78.56 100 LEU A C 1
ATOM 806 O O . LEU A 1 100 ? 15.065 -2.853 -17.422 1.00 78.56 100 LEU A O 1
ATOM 810 N N . ARG A 1 101 ? 15.453 -0.771 -18.167 1.00 79.75 101 ARG A N 1
ATOM 811 C CA . ARG A 1 101 ? 15.225 -1.100 -19.569 1.00 79.75 101 ARG A CA 1
ATOM 812 C C . ARG A 1 101 ? 16.532 -1.556 -20.205 1.00 79.75 101 ARG A C 1
ATOM 814 O O . ARG A 1 101 ? 17.437 -0.753 -20.420 1.00 79.75 101 ARG A O 1
ATOM 821 N N . VAL A 1 102 ? 16.614 -2.839 -20.524 1.00 75.38 102 VAL A N 1
ATOM 822 C CA . VAL A 1 102 ? 17.761 -3.468 -21.177 1.00 75.38 102 VAL A CA 1
ATOM 823 C C . VAL A 1 102 ? 17.460 -3.597 -22.662 1.00 75.38 102 VAL A C 1
ATOM 825 O O . VAL A 1 102 ? 16.642 -4.406 -23.071 1.00 75.38 102 VAL A O 1
ATOM 828 N N . ILE A 1 103 ? 18.098 -2.776 -23.486 1.00 72.31 103 ILE A N 1
ATOM 829 C CA . ILE A 1 103 ? 17.901 -2.757 -24.948 1.00 72.31 103 ILE A CA 1
ATOM 830 C C . ILE A 1 103 ? 19.067 -3.497 -25.636 1.00 72.31 103 ILE A C 1
ATOM 832 O O . ILE A 1 103 ? 20.227 -3.335 -25.259 1.00 72.31 103 ILE A O 1
ATOM 836 N N . GLU A 1 104 ? 18.778 -4.276 -26.674 1.00 71.44 104 GLU A N 1
ATOM 837 C CA . GLU A 1 104 ? 19.759 -4.968 -27.529 1.00 71.44 104 GLU A CA 1
ATOM 838 C C . GLU A 1 104 ? 20.923 -4.062 -27.918 1.00 71.44 104 GLU A C 1
ATOM 840 O O . GLU A 1 104 ? 20.687 -2.905 -28.248 1.00 71.44 104 GLU A O 1
ATOM 845 N N . ASN A 1 105 ? 22.166 -4.548 -27.934 1.00 66.38 105 ASN A N 1
ATOM 846 C CA . ASN A 1 105 ? 23.340 -3.734 -28.268 1.00 66.38 105 ASN A CA 1
ATOM 847 C C . ASN A 1 105 ? 23.264 -3.101 -29.667 1.00 66.38 105 ASN A C 1
ATOM 849 O O . ASN A 1 105 ? 22.753 -3.667 -30.629 1.00 66.38 105 ASN A O 1
ATOM 853 N N . SER A 1 106 ? 23.782 -1.878 -29.790 1.00 65.94 106 SER A N 1
ATOM 854 C CA . SER A 1 106 ? 23.870 -1.213 -31.088 1.00 65.94 106 SER A CA 1
ATOM 855 C C . SER A 1 106 ? 24.969 -1.882 -31.910 1.00 65.94 106 SER A C 1
ATOM 857 O O . SER A 1 106 ? 26.063 -2.115 -31.402 1.00 65.94 106 SER A O 1
ATOM 859 N N . LYS A 1 107 ? 24.727 -2.109 -33.209 1.00 66.44 107 LYS A N 1
ATOM 860 C CA . LYS A 1 107 ? 25.781 -2.545 -34.148 1.00 66.44 107 LYS A CA 1
ATOM 861 C C . LYS A 1 107 ? 26.951 -1.558 -34.208 1.00 66.44 107 LYS A C 1
ATOM 863 O O . LYS A 1 107 ? 28.059 -1.937 -34.568 1.00 66.44 107 LYS A O 1
ATOM 868 N N . ASN A 1 108 ? 26.694 -0.292 -33.877 1.00 62.72 108 ASN A N 1
ATOM 869 C CA . ASN A 1 108 ? 27.725 0.709 -33.666 1.00 62.72 108 ASN A CA 1
ATOM 870 C C . ASN A 1 108 ? 28.038 0.814 -32.157 1.00 62.72 108 ASN A C 1
ATOM 872 O O . ASN A 1 108 ? 27.199 1.358 -31.426 1.00 62.72 108 ASN A O 1
ATOM 876 N N . PRO A 1 109 ? 29.221 0.362 -31.701 1.00 60.38 109 PRO A N 1
ATOM 877 C CA . PRO A 1 109 ? 29.605 0.373 -30.291 1.00 60.38 109 PRO A CA 1
ATOM 878 C C . PRO A 1 109 ? 29.806 1.785 -29.727 1.00 60.38 109 PRO A C 1
ATOM 880 O O . PRO A 1 109 ? 29.843 1.950 -28.520 1.00 60.38 109 PRO A O 1
ATOM 883 N N . SER A 1 110 ? 29.873 2.837 -30.553 1.00 56.75 110 SER A N 1
ATOM 884 C CA . SER A 1 110 ? 29.890 4.222 -30.056 1.00 56.75 110 SER A CA 1
ATOM 885 C C . SER A 1 110 ? 28.560 4.659 -29.421 1.00 56.75 110 SER A C 1
ATOM 887 O O . SER A 1 110 ? 28.516 5.677 -28.730 1.00 56.75 110 SER A O 1
ATOM 889 N N . PHE A 1 111 ? 27.480 3.898 -29.635 1.00 54.59 111 PHE A N 1
ATOM 890 C CA . PHE A 1 111 ? 26.175 4.092 -29.002 1.00 54.59 111 PHE A CA 1
ATOM 891 C C . PHE A 1 111 ? 25.991 3.103 -27.842 1.00 54.59 111 PHE A C 1
ATOM 893 O O . PHE A 1 111 ? 25.170 2.183 -27.906 1.00 54.59 111 PHE A O 1
ATOM 900 N N . GLU A 1 112 ? 26.774 3.294 -26.782 1.00 61.28 112 GLU A N 1
ATOM 901 C CA . GLU A 1 112 ? 26.583 2.594 -25.509 1.00 61.28 112 GLU A CA 1
ATOM 902 C C . GLU A 1 112 ? 25.399 3.172 -24.734 1.00 61.28 112 GLU A C 1
ATOM 904 O O . GLU A 1 112 ? 25.086 4.364 -24.813 1.00 61.28 112 GLU A O 1
ATOM 909 N N . HIS A 1 113 ? 24.750 2.317 -23.951 1.00 63.81 113 HIS A N 1
ATOM 910 C CA . HIS A 1 113 ? 23.687 2.730 -23.049 1.00 63.81 113 HIS A CA 1
ATOM 911 C C . HIS A 1 113 ? 24.281 3.482 -21.874 1.00 63.81 113 HIS A C 1
ATOM 913 O O . HIS A 1 113 ? 25.221 3.007 -21.234 1.00 63.81 113 HIS A O 1
ATOM 919 N N . LYS A 1 114 ? 23.720 4.653 -21.579 1.00 65.94 114 LYS A N 1
ATOM 920 C CA . LYS A 1 114 ? 24.175 5.479 -20.467 1.00 65.94 114 LYS A CA 1
ATOM 921 C C . LYS A 1 114 ? 22.997 5.913 -19.617 1.00 65.94 114 LYS A C 1
ATOM 923 O O . LYS A 1 114 ? 21.987 6.374 -20.142 1.00 65.94 114 LYS A O 1
ATOM 928 N N . VAL A 1 115 ? 23.160 5.807 -18.308 1.00 62.50 115 VAL A N 1
ATOM 929 C CA . VAL A 1 115 ? 22.255 6.389 -17.324 1.00 62.50 115 VAL A CA 1
ATOM 930 C C . VAL A 1 115 ? 22.653 7.842 -17.137 1.00 62.50 115 VAL A C 1
ATOM 932 O O . VAL A 1 115 ? 23.825 8.158 -16.908 1.00 62.50 115 VAL A O 1
ATOM 935 N N . ARG A 1 116 ? 21.677 8.741 -17.270 1.00 57.66 116 ARG A N 1
ATOM 936 C CA . ARG A 1 116 ? 21.880 10.151 -16.961 1.00 57.66 116 ARG A CA 1
ATOM 937 C C . ARG A 1 116 ? 21.766 10.347 -15.463 1.00 57.66 116 ARG A C 1
ATOM 939 O O . ARG A 1 116 ? 20.737 10.062 -14.866 1.00 57.66 116 ARG A O 1
ATOM 946 N N . PHE A 1 117 ? 22.816 10.907 -14.903 1.00 52.16 117 PHE A N 1
ATOM 947 C CA . PHE A 1 117 ? 22.875 11.367 -13.537 1.00 52.16 117 PHE A CA 1
ATOM 948 C C . PHE A 1 117 ? 22.921 12.881 -13.492 1.00 52.16 117 PHE A C 1
ATOM 950 O O . PHE A 1 117 ? 23.342 13.542 -14.445 1.00 52.16 117 PHE A O 1
ATOM 957 N N . SER A 1 118 ? 22.522 13.422 -12.351 1.00 45.38 118 SER A N 1
ATOM 958 C CA . SER A 1 118 ? 22.775 14.807 -12.010 1.00 45.38 118 SER A CA 1
ATOM 959 C C . SER A 1 118 ? 23.190 14.893 -10.553 1.00 45.38 118 SER A C 1
ATOM 961 O O . SER A 1 118 ? 22.655 14.181 -9.709 1.00 45.38 118 SER A O 1
ATOM 963 N N . ASN A 1 119 ? 24.139 15.777 -10.272 1.00 44.81 119 ASN A N 1
ATOM 964 C CA . ASN A 1 119 ? 24.493 16.186 -8.914 1.00 44.81 119 ASN A CA 1
ATOM 965 C C . ASN A 1 119 ? 23.766 17.486 -8.506 1.00 44.81 119 ASN A C 1
ATOM 967 O O . ASN A 1 119 ? 24.199 18.159 -7.577 1.00 44.81 119 ASN A O 1
ATOM 971 N N . GLY A 1 120 ? 22.716 17.880 -9.237 1.00 37.81 120 GLY A N 1
ATOM 972 C CA . GLY A 1 120 ? 21.981 19.130 -9.024 1.00 37.81 120 GLY A CA 1
ATOM 973 C C . GLY A 1 120 ? 22.604 20.373 -9.674 1.00 37.81 120 GLY A C 1
ATOM 974 O O . GLY A 1 120 ? 21.945 21.406 -9.721 1.00 37.81 120 GLY A O 1
ATOM 975 N N . VAL A 1 121 ? 23.826 20.283 -10.212 1.00 46.81 121 VAL A N 1
ATOM 976 C CA . VAL A 1 121 ? 24.517 21.389 -10.909 1.00 46.81 121 VAL A CA 1
ATOM 977 C C . VAL A 1 121 ? 24.804 21.008 -12.357 1.00 46.81 121 VAL A C 1
ATOM 979 O O . VAL A 1 121 ? 24.409 21.709 -13.284 1.00 46.81 121 VAL A O 1
ATOM 982 N N . ASP A 1 122 ? 25.411 19.844 -12.548 1.00 44.06 122 ASP A N 1
ATOM 983 C CA . ASP A 1 122 ? 25.741 19.281 -13.845 1.00 44.06 122 ASP A CA 1
ATOM 984 C C . ASP A 1 122 ? 24.957 17.994 -14.084 1.00 44.06 122 ASP A C 1
ATOM 986 O O . ASP A 1 122 ? 24.411 17.361 -13.171 1.00 44.06 122 ASP A O 1
ATOM 990 N N . SER A 1 123 ? 24.916 17.581 -15.348 1.00 49.72 123 SER A N 1
ATOM 991 C CA . SER A 1 123 ? 24.434 16.255 -15.711 1.00 49.72 123 SER A CA 1
ATOM 992 C C . SER A 1 123 ? 25.514 15.481 -16.444 1.00 49.72 123 SER A C 1
ATOM 994 O O . SER A 1 123 ? 26.163 16.004 -17.346 1.00 49.72 123 SER A O 1
ATOM 996 N N . TYR A 1 124 ? 25.705 14.232 -16.039 1.00 63.34 124 TYR A N 1
ATOM 997 C CA . TYR A 1 124 ? 26.723 13.343 -16.577 1.00 63.34 124 TYR A CA 1
ATOM 998 C C . TYR A 1 124 ? 26.097 12.014 -16.986 1.00 63.34 124 TYR A C 1
ATOM 1000 O O . TYR A 1 124 ? 25.041 11.615 -16.499 1.00 63.34 124 TYR A O 1
ATOM 1008 N N . LEU A 1 125 ? 26.736 11.348 -17.942 1.00 64.12 125 LEU A N 1
ATOM 1009 C CA . LEU A 1 125 ? 26.275 10.082 -18.494 1.00 64.12 125 LEU A CA 1
ATOM 1010 C C . LEU A 1 125 ? 27.217 8.976 -18.023 1.00 64.12 125 LEU A C 1
ATOM 1012 O O . LEU A 1 125 ? 28.393 8.973 -18.385 1.00 64.12 125 LEU A O 1
ATOM 1016 N N . MET A 1 126 ? 26.702 8.043 -17.228 1.00 66.50 126 MET A N 1
ATOM 1017 C CA . MET A 1 126 ? 27.442 6.874 -16.762 1.00 66.50 126 MET A CA 1
ATOM 1018 C C . MET A 1 126 ? 27.068 5.663 -17.618 1.00 66.50 126 MET A C 1
ATOM 1020 O O . MET A 1 126 ? 25.875 5.432 -17.808 1.00 66.50 126 MET A O 1
ATOM 1024 N N . PRO A 1 127 ? 28.036 4.888 -18.135 1.00 69.69 127 PRO A N 1
ATOM 1025 C CA . PRO A 1 127 ? 27.750 3.607 -18.773 1.00 69.69 127 PRO A CA 1
ATOM 1026 C C . PRO A 1 127 ? 26.876 2.716 -17.882 1.00 69.69 127 PRO A C 1
ATOM 1028 O O . PRO A 1 127 ? 27.066 2.670 -16.664 1.00 69.69 127 PRO A O 1
ATOM 1031 N N . LEU A 1 128 ? 25.886 2.068 -18.490 1.00 67.50 128 LEU A N 1
ATOM 1032 C CA . LEU A 1 128 ? 24.851 1.305 -17.794 1.00 67.50 128 LEU A CA 1
ATOM 1033 C C . LEU A 1 128 ? 25.436 0.139 -16.962 1.00 67.50 128 LEU A C 1
ATOM 1035 O O . LEU A 1 128 ? 25.026 -0.087 -15.830 1.00 67.50 128 LEU A O 1
ATOM 1039 N N . ASP A 1 129 ? 26.468 -0.529 -17.471 1.00 64.19 129 ASP A N 1
ATOM 1040 C CA . ASP A 1 129 ? 27.238 -1.569 -16.775 1.00 64.19 129 ASP A CA 1
ATOM 1041 C C . ASP A 1 129 ? 27.955 -1.039 -15.521 1.00 64.19 129 ASP A C 1
ATOM 1043 O O . ASP A 1 129 ? 27.914 -1.647 -14.449 1.00 64.19 129 ASP A O 1
ATOM 1047 N N . LYS A 1 130 ? 28.580 0.140 -15.618 1.00 70.31 130 LYS A N 1
ATOM 1048 C CA . LYS A 1 130 ? 29.231 0.790 -14.475 1.00 70.31 130 LYS A CA 1
ATOM 1049 C C . LYS A 1 130 ? 28.206 1.231 -13.441 1.00 70.31 130 LYS A C 1
ATOM 1051 O O . LYS A 1 130 ? 28.480 1.126 -12.246 1.00 70.31 130 LYS A O 1
ATOM 1056 N N . TYR A 1 131 ? 27.054 1.733 -13.890 1.00 70.88 131 TYR A N 1
ATOM 1057 C CA . TYR A 1 131 ? 25.943 2.077 -13.009 1.00 70.88 131 TYR A CA 1
ATOM 1058 C C . TYR A 1 131 ? 25.538 0.870 -12.163 1.00 70.88 131 TYR A C 1
ATOM 1060 O O . TYR A 1 131 ? 25.524 0.961 -10.936 1.00 70.88 131 TYR A O 1
ATOM 1068 N N . PHE A 1 132 ? 25.314 -0.277 -12.802 1.00 64.19 132 PHE A N 1
ATOM 1069 C CA . PHE A 1 132 ? 24.919 -1.504 -12.117 1.00 64.19 132 PHE A CA 1
ATOM 1070 C C . PHE A 1 132 ? 25.977 -2.021 -11.156 1.00 64.19 132 PHE A C 1
ATOM 1072 O O . PHE A 1 132 ? 25.653 -2.279 -10.001 1.00 64.19 132 PHE A O 1
ATOM 1079 N N . ASN A 1 133 ? 27.246 -2.055 -11.570 1.00 63.56 133 ASN A N 1
ATOM 1080 C CA . ASN A 1 133 ? 28.338 -2.408 -10.666 1.00 63.56 133 ASN A CA 1
ATOM 1081 C C . ASN A 1 133 ? 28.378 -1.481 -9.443 1.00 63.56 133 ASN A C 1
ATOM 1083 O O . ASN A 1 133 ? 28.525 -1.954 -8.322 1.00 63.56 133 ASN A O 1
ATOM 1087 N N . SER A 1 134 ? 28.188 -0.169 -9.627 1.00 66.12 134 SER A N 1
ATOM 1088 C CA . SER A 1 134 ? 28.167 0.774 -8.502 1.00 66.12 134 SER A CA 1
ATOM 1089 C C . SER A 1 134 ? 26.983 0.553 -7.557 1.00 66.12 134 SER A C 1
ATOM 1091 O O . SER A 1 134 ? 27.165 0.621 -6.347 1.00 66.12 134 SER A O 1
ATOM 1093 N N . LYS A 1 135 ? 25.800 0.241 -8.098 1.00 62.78 135 LYS A N 1
ATOM 1094 C CA . LYS A 1 135 ? 24.555 0.019 -7.349 1.00 62.78 135 LYS A CA 1
ATOM 1095 C C . LYS A 1 135 ? 24.538 -1.320 -6.607 1.00 62.78 135 LYS A C 1
ATOM 1097 O O . LYS A 1 135 ? 24.063 -1.380 -5.477 1.00 62.78 135 LYS A O 1
ATOM 1102 N N . ALA A 1 136 ? 25.084 -2.371 -7.217 1.00 57.00 136 ALA A N 1
ATOM 1103 C CA . ALA A 1 136 ? 25.242 -3.682 -6.596 1.00 57.00 136 ALA A CA 1
ATOM 1104 C C . ALA A 1 136 ? 26.290 -3.645 -5.469 1.00 57.00 136 ALA A C 1
ATOM 1106 O O . ALA A 1 136 ? 26.055 -4.166 -4.381 1.00 57.00 136 ALA A O 1
ATOM 1107 N N . LEU A 1 137 ? 27.427 -2.972 -5.694 1.00 55.50 137 LEU A N 1
ATOM 1108 C CA . LEU A 1 137 ? 28.495 -2.836 -4.695 1.00 55.50 137 LEU A CA 1
ATOM 1109 C C . LEU A 1 137 ? 28.119 -1.922 -3.525 1.00 55.50 137 LEU A C 1
ATOM 1111 O O . LEU A 1 137 ? 28.672 -2.069 -2.437 1.00 55.50 137 LEU A O 1
ATOM 1115 N N . SER A 1 138 ? 27.204 -0.972 -3.726 1.00 53.69 138 SER A N 1
ATOM 1116 C CA . SER A 1 138 ? 26.831 -0.016 -2.687 1.00 53.69 138 SER A CA 1
ATOM 1117 C C . SER A 1 138 ? 25.867 -0.588 -1.641 1.00 53.69 138 SER A C 1
ATOM 1119 O O . SER A 1 138 ? 25.550 0.121 -0.684 1.00 53.69 138 SER A O 1
ATOM 1121 N N . GLY A 1 139 ? 25.380 -1.831 -1.806 1.00 50.44 139 GLY A N 1
ATOM 1122 C CA . GLY A 1 139 ? 24.479 -2.508 -0.857 1.00 50.44 139 GLY A CA 1
ATOM 1123 C C . GLY A 1 139 ? 23.209 -1.713 -0.521 1.00 50.44 139 GLY A C 1
ATOM 1124 O O . GLY A 1 139 ? 22.590 -1.941 0.512 1.00 50.44 139 GLY A O 1
ATOM 1125 N N . SER A 1 140 ? 22.864 -0.719 -1.348 1.00 49.44 140 SER A N 1
ATOM 1126 C CA . SER A 1 140 ? 21.971 0.388 -0.964 1.00 49.44 140 SER A CA 1
ATOM 1127 C C . SER A 1 140 ? 20.497 0.090 -1.176 1.00 49.44 140 SER A C 1
ATOM 1129 O O . SER A 1 140 ? 19.653 0.888 -0.779 1.00 49.44 140 SER A O 1
ATOM 1131 N N . PHE A 1 141 ? 20.191 -1.033 -1.818 1.00 55.12 141 PHE A N 1
ATOM 1132 C CA . PHE A 1 141 ? 18.835 -1.488 -2.062 1.00 55.12 141 PHE A CA 1
ATOM 1133 C C . PHE A 1 141 ? 18.683 -2.808 -1.337 1.00 55.12 141 PHE A C 1
ATOM 1135 O O . PHE A 1 141 ? 19.332 -3.790 -1.695 1.00 55.12 141 PHE A O 1
ATOM 1142 N N . GLY A 1 142 ? 17.856 -2.826 -0.293 1.00 62.06 142 GLY A N 1
ATOM 1143 C CA . GLY A 1 142 ? 17.394 -4.089 0.262 1.00 62.06 142 GLY A CA 1
ATOM 1144 C C . GLY A 1 142 ? 16.826 -4.921 -0.886 1.00 62.06 142 GLY A C 1
ATOM 1145 O O . GLY A 1 142 ? 15.931 -4.462 -1.603 1.00 62.06 142 GLY A O 1
ATOM 1146 N N . CYS A 1 143 ? 17.401 -6.101 -1.108 1.00 73.00 143 CYS A N 1
ATOM 1147 C CA . CYS A 1 143 ? 16.817 -7.081 -2.011 1.00 73.00 143 CYS A CA 1
ATOM 1148 C C . CYS A 1 143 ? 15.600 -7.675 -1.309 1.00 73.00 143 CYS A C 1
ATOM 1150 O O . CYS A 1 143 ? 15.662 -7.974 -0.117 1.00 73.00 143 CYS A O 1
ATOM 1152 N N . VAL A 1 144 ? 14.503 -7.860 -2.035 1.00 79.75 144 VAL A N 1
ATOM 1153 C CA . VAL A 1 144 ? 13.293 -8.456 -1.469 1.00 79.75 144 VAL A CA 1
ATOM 1154 C C . VAL A 1 144 ? 12.909 -9.700 -2.243 1.00 79.75 144 VAL A C 1
ATOM 1156 O O . VAL A 1 144 ? 12.863 -9.688 -3.471 1.00 79.75 144 VAL A O 1
ATOM 1159 N N . SER A 1 145 ? 12.616 -10.777 -1.515 1.00 84.56 145 SER A N 1
ATOM 1160 C CA . SER A 1 145 ? 11.988 -11.958 -2.095 1.00 84.56 145 SER A CA 1
ATOM 1161 C C . SER A 1 145 ? 10.470 -11.840 -1.988 1.00 84.56 145 SER A C 1
ATOM 1163 O O . SER A 1 145 ? 9.934 -11.567 -0.914 1.00 84.56 145 SER A O 1
ATOM 1165 N N . VAL A 1 146 ? 9.784 -11.998 -3.118 1.00 87.38 146 VAL A N 1
ATOM 1166 C CA . VAL A 1 146 ? 8.337 -11.821 -3.253 1.00 87.38 146 VAL A CA 1
ATOM 1167 C C . VAL A 1 146 ? 7.703 -13.113 -3.754 1.00 87.38 146 VAL A C 1
ATOM 1169 O O . VAL A 1 146 ? 8.215 -13.786 -4.651 1.00 87.38 146 VAL A O 1
ATOM 1172 N N . SER A 1 147 ? 6.559 -13.435 -3.160 1.00 88.44 147 SER A N 1
ATOM 1173 C CA . SER A 1 147 ? 5.643 -14.503 -3.561 1.00 88.44 147 SER A CA 1
ATOM 1174 C C . SER A 1 147 ? 4.290 -13.916 -3.977 1.00 88.44 147 SER A C 1
ATOM 1176 O O . SER A 1 147 ? 3.989 -12.755 -3.677 1.00 88.44 147 SER A O 1
ATOM 1178 N N . ASP A 1 148 ? 3.421 -14.734 -4.578 1.00 85.56 148 ASP A N 1
ATOM 1179 C CA . ASP A 1 148 ? 2.034 -14.352 -4.891 1.00 85.56 148 ASP A CA 1
ATOM 1180 C C . ASP A 1 148 ? 1.298 -13.780 -3.669 1.00 85.56 148 ASP A C 1
ATOM 1182 O O . ASP A 1 148 ? 0.523 -12.828 -3.766 1.00 85.56 148 ASP A O 1
ATOM 1186 N N . PHE A 1 149 ? 1.585 -14.313 -2.477 1.00 83.75 149 PHE A N 1
ATOM 1187 C CA . PHE A 1 149 ? 0.947 -13.877 -1.239 1.00 83.75 149 PHE A CA 1
ATOM 1188 C C . PHE A 1 149 ? 1.306 -12.435 -0.854 1.00 83.75 149 PHE A C 1
ATOM 1190 O O . PHE A 1 149 ? 0.483 -11.730 -0.265 1.00 83.75 149 PHE A O 1
ATOM 1197 N N . ASN A 1 150 ? 2.514 -11.973 -1.188 1.00 86.50 150 ASN A N 1
ATOM 1198 C CA . ASN A 1 150 ? 2.929 -10.585 -0.968 1.00 86.50 150 ASN A CA 1
ATOM 1199 C C . ASN A 1 150 ? 2.211 -9.614 -1.920 1.00 86.50 150 ASN A C 1
ATOM 1201 O O . ASN A 1 150 ? 2.058 -8.440 -1.592 1.00 86.50 150 ASN A O 1
ATOM 1205 N N . LEU A 1 151 ? 1.748 -10.102 -3.074 1.00 88.12 151 LEU A N 1
ATOM 1206 C CA . LEU A 1 151 ? 1.050 -9.319 -4.094 1.00 88.12 151 LEU A CA 1
ATOM 1207 C C . LEU A 1 151 ? -0.458 -9.594 -4.129 1.00 88.12 151 LEU A C 1
ATOM 1209 O O . LEU A 1 151 ? -1.134 -9.178 -5.064 1.00 88.12 151 LEU A O 1
ATOM 1213 N N . LYS A 1 152 ? -1.024 -10.236 -3.099 1.00 83.38 152 LYS A N 1
ATOM 1214 C CA . LYS A 1 152 ? -2.449 -10.610 -3.079 1.00 83.38 152 LYS A CA 1
ATOM 1215 C C . LYS A 1 152 ? -3.409 -9.428 -3.266 1.00 83.38 152 LYS A C 1
ATOM 1217 O O . LYS A 1 152 ? -4.488 -9.591 -3.826 1.00 83.38 152 LYS A O 1
ATOM 1222 N N . CYS A 1 153 ? -3.012 -8.230 -2.833 1.00 86.56 153 CYS A N 1
ATOM 1223 C CA . CYS A 1 153 ? -3.821 -7.023 -2.989 1.00 86.56 153 CYS A CA 1
ATOM 1224 C C . CYS A 1 153 ? -3.866 -6.518 -4.440 1.00 86.56 153 CYS A C 1
ATOM 1226 O O . CYS A 1 153 ? -4.771 -5.761 -4.775 1.00 86.56 153 CYS A O 1
ATOM 1228 N N . TYR A 1 154 ? -2.942 -6.940 -5.309 1.00 89.81 154 TYR A N 1
ATOM 1229 C CA . TYR A 1 154 ? -2.892 -6.522 -6.709 1.00 89.81 154 TYR A CA 1
ATOM 1230 C C . TYR A 1 154 ? -4.188 -6.879 -7.432 1.00 89.81 154 TYR A C 1
ATOM 1232 O O . TYR A 1 154 ? -4.761 -6.033 -8.108 1.00 89.81 154 TYR A O 1
ATOM 1240 N N . GLN A 1 155 ? -4.706 -8.093 -7.218 1.00 81.69 155 GLN A N 1
ATOM 1241 C CA . GLN A 1 155 ? -5.956 -8.530 -7.844 1.00 81.69 155 GLN A CA 1
ATOM 1242 C C . GLN A 1 155 ? -7.155 -7.689 -7.387 1.00 81.69 155 GLN A C 1
ATOM 1244 O O . GLN A 1 155 ? -8.006 -7.352 -8.203 1.00 81.69 155 GLN A O 1
ATOM 1249 N N . ILE A 1 156 ? -7.181 -7.272 -6.114 1.00 82.94 156 ILE A N 1
ATOM 1250 C CA . ILE A 1 156 ? -8.205 -6.352 -5.596 1.00 82.94 156 ILE A CA 1
ATOM 1251 C C . ILE A 1 156 ? -8.143 -5.026 -6.354 1.00 82.94 156 ILE A C 1
ATOM 1253 O O . ILE A 1 156 ? -9.160 -4.550 -6.840 1.00 82.94 156 ILE A O 1
ATOM 1257 N N . ILE A 1 157 ? -6.946 -4.452 -6.490 1.00 88.75 157 ILE A N 1
ATOM 1258 C CA . ILE A 1 157 ? -6.736 -3.152 -7.139 1.00 88.75 157 ILE A CA 1
ATOM 1259 C C . ILE A 1 157 ? -7.052 -3.222 -8.636 1.00 88.75 157 ILE A C 1
ATOM 1261 O O . ILE A 1 157 ? -7.651 -2.302 -9.185 1.00 88.75 157 ILE A O 1
ATOM 1265 N N . LYS A 1 158 ? -6.672 -4.315 -9.302 1.00 86.38 158 LYS A N 1
ATOM 1266 C CA . LYS A 1 158 ? -6.813 -4.480 -10.752 1.00 86.38 158 LYS A CA 1
ATOM 1267 C C . LYS A 1 158 ? -8.271 -4.581 -11.206 1.00 86.38 158 LYS A C 1
ATOM 1269 O O . LYS A 1 158 ? -8.581 -4.224 -12.337 1.00 86.38 158 LYS A O 1
ATOM 1274 N N . GLN A 1 159 ? -9.166 -5.027 -10.324 1.00 85.00 159 GLN A N 1
ATOM 1275 C CA . GLN A 1 159 ? -10.610 -5.056 -10.573 1.00 85.00 159 GLN A CA 1
ATOM 1276 C C . GLN A 1 159 ? -11.267 -3.669 -10.489 1.00 85.00 159 GLN A C 1
ATOM 1278 O O . GLN A 1 159 ? -12.428 -3.516 -10.873 1.00 85.00 159 GLN A O 1
ATOM 1283 N N . LEU A 1 160 ? -10.552 -2.661 -9.982 1.00 87.62 160 LEU A N 1
ATOM 1284 C CA . LEU A 1 160 ? -11.092 -1.323 -9.789 1.00 87.62 160 LEU A CA 1
ATOM 1285 C C . LEU A 1 160 ? -10.990 -0.488 -11.066 1.00 87.62 160 LEU A C 1
ATOM 1287 O O . LEU A 1 160 ? -10.006 -0.592 -11.802 1.00 87.62 160 LEU A O 1
ATOM 1291 N N . PRO A 1 161 ? -11.959 0.409 -11.315 1.00 88.56 161 PRO A N 1
ATOM 1292 C CA . PRO A 1 161 ? -11.877 1.382 -12.396 1.00 88.56 161 PRO A CA 1
ATOM 1293 C C . PRO A 1 161 ? -10.891 2.508 -12.029 1.00 88.56 161 PRO A C 1
ATOM 1295 O O . PRO A 1 161 ? -11.294 3.635 -11.744 1.00 88.56 161 PRO A O 1
ATOM 1298 N N . ILE A 1 162 ? -9.593 2.193 -11.996 1.00 90.62 162 ILE A N 1
ATOM 1299 C CA . ILE A 1 162 ? -8.515 3.138 -11.674 1.00 90.62 162 ILE A CA 1
ATOM 1300 C C . ILE A 1 162 ? -8.335 4.126 -12.831 1.00 90.62 162 ILE A C 1
ATOM 1302 O O . ILE A 1 162 ? -7.920 3.751 -13.928 1.00 90.62 162 ILE A O 1
ATOM 1306 N N . SER A 1 163 ? -8.629 5.402 -12.576 1.00 92.50 163 SER A N 1
ATOM 1307 C CA . SER A 1 163 ? -8.349 6.501 -13.508 1.00 92.50 163 SER A CA 1
ATOM 1308 C C . SER A 1 163 ? -6.876 6.940 -13.469 1.00 92.50 163 SER A C 1
ATOM 1310 O O . SER A 1 163 ? -6.112 6.545 -12.588 1.00 92.50 163 SER A O 1
ATOM 1312 N N . ASP A 1 164 ? -6.464 7.814 -14.389 1.00 92.06 164 ASP A N 1
ATOM 1313 C CA . ASP A 1 164 ? -5.118 8.410 -14.357 1.00 92.06 164 ASP A CA 1
ATOM 1314 C C . ASP A 1 164 ? -4.878 9.255 -13.096 1.00 92.06 164 ASP A C 1
ATOM 1316 O O . ASP A 1 164 ? -3.783 9.241 -12.532 1.00 92.06 164 ASP A O 1
ATOM 1320 N N . ASP A 1 165 ? -5.914 9.944 -12.606 1.00 92.62 165 ASP A N 1
ATOM 1321 C CA . ASP A 1 165 ? -5.845 10.696 -11.351 1.00 92.62 165 ASP A CA 1
ATOM 1322 C C . ASP A 1 165 ? -5.638 9.761 -10.150 1.00 92.62 165 ASP A C 1
ATOM 1324 O O . ASP A 1 165 ? -4.874 10.079 -9.236 1.00 92.62 165 ASP A O 1
ATOM 1328 N N . ASP A 1 166 ? -6.267 8.584 -10.166 1.00 94.56 166 ASP A N 1
ATOM 1329 C CA . ASP A 1 166 ? -6.080 7.551 -9.143 1.00 94.56 166 ASP A CA 1
ATOM 1330 C C . ASP A 1 166 ? -4.667 6.985 -9.164 1.00 94.56 166 ASP A C 1
ATOM 1332 O O . ASP A 1 166 ? -4.024 6.864 -8.119 1.00 94.56 166 ASP A O 1
ATOM 1336 N N . LEU A 1 167 ? -4.149 6.704 -10.358 1.00 94.88 167 LEU A N 1
ATOM 1337 C CA . LEU A 1 167 ? -2.781 6.241 -10.528 1.00 94.88 167 LEU A CA 1
ATOM 1338 C C . LEU A 1 167 ? -1.766 7.294 -10.062 1.00 94.88 167 LEU A C 1
ATOM 1340 O O . LEU A 1 167 ? -0.773 6.952 -9.420 1.00 94.88 167 LEU A O 1
ATOM 1344 N N . MET A 1 168 ? -2.020 8.580 -10.317 1.00 94.81 168 MET A N 1
ATOM 1345 C CA . MET A 1 168 ? -1.192 9.670 -9.793 1.00 94.81 168 MET A CA 1
ATOM 1346 C C . MET A 1 168 ? -1.204 9.681 -8.259 1.00 94.81 168 MET A C 1
ATOM 1348 O O . MET A 1 168 ? -0.150 9.834 -7.640 1.00 94.81 168 MET A O 1
ATOM 1352 N N . ILE A 1 169 ? -2.373 9.511 -7.634 1.00 95.62 169 ILE A N 1
ATOM 1353 C CA . ILE A 1 169 ? -2.505 9.431 -6.173 1.00 95.62 169 ILE A CA 1
ATOM 1354 C C . ILE A 1 169 ? -1.703 8.244 -5.619 1.00 95.62 169 ILE A C 1
ATOM 1356 O O . ILE A 1 169 ? -0.925 8.422 -4.678 1.00 95.62 169 ILE A O 1
ATOM 1360 N N . ILE A 1 170 ? -1.830 7.068 -6.240 1.00 95.69 170 ILE A N 1
ATOM 1361 C CA . ILE A 1 170 ? -1.056 5.863 -5.911 1.00 95.69 170 ILE A CA 1
ATOM 1362 C C . ILE A 1 170 ? 0.451 6.125 -6.043 1.00 95.69 170 ILE A C 1
ATOM 1364 O O . ILE A 1 170 ? 1.216 5.814 -5.133 1.00 95.69 170 ILE A O 1
ATOM 1368 N N . THR A 1 171 ? 0.878 6.764 -7.131 1.00 93.75 171 THR A N 1
ATOM 1369 C CA . THR A 1 171 ? 2.291 7.083 -7.388 1.00 93.75 171 THR A CA 1
ATOM 1370 C C . THR A 1 171 ? 2.854 8.020 -6.315 1.00 93.75 171 THR A C 1
ATOM 1372 O O . THR A 1 171 ? 3.974 7.833 -5.841 1.00 93.75 171 THR A O 1
ATOM 1375 N N . ILE A 1 172 ? 2.087 9.035 -5.894 1.00 93.50 172 ILE A N 1
ATOM 1376 C CA . ILE A 1 172 ? 2.491 9.951 -4.813 1.00 93.50 172 ILE A CA 1
ATOM 1377 C C . ILE A 1 172 ? 2.615 9.191 -3.489 1.00 93.50 172 ILE A C 1
ATOM 1379 O O . ILE A 1 172 ? 3.581 9.408 -2.760 1.00 93.50 172 ILE A O 1
ATOM 1383 N N . PHE A 1 173 ? 1.683 8.282 -3.194 1.00 93.69 173 PHE A N 1
ATOM 1384 C CA . PHE A 1 173 ? 1.796 7.407 -2.031 1.00 93.69 173 PHE A CA 1
ATOM 1385 C C . PHE A 1 173 ? 3.047 6.525 -2.104 1.00 93.69 173 PHE A C 1
ATOM 1387 O O . PHE A 1 173 ? 3.805 6.491 -1.147 1.00 93.69 173 PHE A O 1
ATOM 1394 N N . ASN A 1 174 ? 3.331 5.872 -3.232 1.00 91.62 174 ASN A N 1
ATOM 1395 C CA . ASN A 1 174 ? 4.509 5.008 -3.364 1.00 91.62 174 ASN A CA 1
ATOM 1396 C C . ASN A 1 174 ? 5.823 5.774 -3.129 1.00 91.62 174 ASN A C 1
ATOM 1398 O O . ASN A 1 174 ? 6.768 5.225 -2.560 1.00 91.62 174 ASN A O 1
ATOM 1402 N N . LYS A 1 175 ? 5.880 7.067 -3.483 1.00 87.75 175 LYS A N 1
ATOM 1403 C CA . LYS A 1 175 ? 7.049 7.926 -3.223 1.00 87.75 175 LYS A CA 1
ATOM 1404 C C . LYS A 1 175 ? 7.348 8.145 -1.741 1.00 87.75 175 LYS A C 1
ATOM 1406 O O . LYS A 1 175 ? 8.491 8.454 -1.407 1.00 87.75 175 LYS A O 1
ATOM 1411 N N . THR A 1 176 ? 6.395 7.934 -0.833 1.00 85.31 176 THR A N 1
ATOM 1412 C CA . THR A 1 176 ? 6.684 7.992 0.610 1.00 85.31 176 THR A CA 1
ATOM 1413 C C . THR A 1 176 ? 7.599 6.854 1.077 1.00 85.31 176 THR A C 1
ATOM 1415 O O . THR A 1 176 ? 8.151 6.918 2.176 1.00 85.31 176 THR A O 1
ATOM 1418 N N . ARG A 1 177 ? 7.799 5.825 0.240 1.00 81.25 177 ARG A N 1
ATOM 1419 C CA . ARG A 1 177 ? 8.737 4.714 0.452 1.00 81.25 177 ARG A CA 1
ATOM 1420 C C . ARG A 1 177 ? 10.069 4.891 -0.278 1.00 81.25 177 ARG A C 1
ATOM 1422 O O . ARG A 1 177 ? 10.879 3.969 -0.242 1.00 81.25 177 ARG A O 1
ATOM 1429 N N . ASN A 1 178 ? 10.334 6.028 -0.925 1.00 71.31 178 ASN A N 1
ATOM 1430 C CA . ASN A 1 178 ? 11.646 6.276 -1.532 1.00 71.31 178 ASN A CA 1
ATOM 1431 C C . ASN A 1 178 ? 12.747 6.313 -0.455 1.00 71.31 178 ASN A C 1
ATOM 1433 O O . ASN A 1 178 ? 12.557 6.863 0.640 1.00 71.31 178 ASN A O 1
ATOM 1437 N N . LEU A 1 179 ? 13.907 5.742 -0.783 1.00 60.66 179 LEU A N 1
ATOM 1438 C CA . LEU A 1 179 ? 15.181 6.090 -0.170 1.00 60.66 179 LEU A CA 1
ATOM 1439 C C . LEU A 1 179 ? 15.946 6.869 -1.230 1.00 60.66 179 LEU A C 1
ATOM 1441 O O . LEU A 1 179 ? 16.610 6.283 -2.081 1.00 60.66 179 LEU A O 1
ATOM 1445 N N . TYR A 1 180 ? 15.903 8.199 -1.195 1.00 51.50 180 TYR A N 1
ATOM 1446 C CA . TYR A 1 180 ? 16.988 8.891 -1.876 1.00 51.50 180 TYR A CA 1
ATOM 1447 C C . TYR A 1 180 ? 18.271 8.461 -1.166 1.00 51.50 180 TYR A C 1
ATOM 1449 O O . TYR A 1 180 ? 18.348 8.504 0.062 1.00 51.50 180 TYR A O 1
ATOM 1457 N N . THR A 1 181 ? 19.227 7.950 -1.939 1.00 45.12 181 THR A N 1
ATOM 1458 C CA . THR A 1 181 ? 20.537 7.382 -1.569 1.00 45.12 181 THR A CA 1
ATOM 1459 C C . THR A 1 181 ? 21.468 8.377 -0.847 1.00 45.12 181 THR A C 1
ATOM 1461 O O . THR A 1 181 ? 22.681 8.371 -1.032 1.00 45.12 181 THR A O 1
ATOM 1464 N N . SER A 1 182 ? 20.900 9.272 -0.050 1.00 42.06 182 SER A N 1
ATOM 1465 C CA . SER A 1 182 ? 21.501 10.442 0.562 1.00 42.06 182 SER A CA 1
ATOM 1466 C C . SER A 1 182 ? 20.702 10.864 1.800 1.00 42.06 182 SER A C 1
ATOM 1468 O O . SER A 1 182 ? 20.324 12.017 1.887 1.00 42.06 182 SER A O 1
ATOM 1470 N N . PHE A 1 183 ? 20.400 9.956 2.736 1.00 46.38 183 PHE A N 1
ATOM 1471 C CA . PHE A 1 183 ? 19.948 10.289 4.106 1.00 46.38 183 PHE A CA 1
ATOM 1472 C C . PHE A 1 183 ? 18.746 11.260 4.268 1.00 46.38 183 PHE A C 1
ATOM 1474 O O . PHE A 1 183 ? 18.455 11.668 5.389 1.00 46.38 183 PHE A O 1
ATOM 1481 N N . ASP A 1 184 ? 18.013 11.598 3.201 1.00 51.06 184 ASP A N 1
ATOM 1482 C CA . ASP A 1 184 ? 16.971 12.628 3.222 1.00 51.06 184 ASP A CA 1
ATOM 1483 C C . ASP A 1 184 ? 15.587 11.983 3.334 1.00 51.06 184 ASP A C 1
ATOM 1485 O O . ASP A 1 184 ? 14.870 11.742 2.361 1.00 51.06 184 ASP A O 1
ATOM 1489 N N . PHE A 1 185 ? 15.196 11.697 4.576 1.00 55.94 185 PHE A N 1
ATOM 1490 C CA . PHE A 1 185 ? 13.849 11.247 4.948 1.00 55.94 185 PHE A CA 1
ATOM 1491 C C . PHE A 1 185 ? 12.771 12.341 4.765 1.00 55.94 185 PHE A C 1
ATOM 1493 O O . PHE A 1 185 ? 11.583 12.090 4.983 1.00 55.94 185 PHE A O 1
ATOM 1500 N N . LEU A 1 186 ? 13.182 13.541 4.339 1.00 59.38 186 LEU A N 1
ATOM 1501 C CA . LEU A 1 186 ? 12.405 14.783 4.283 1.00 59.38 186 LEU A CA 1
ATOM 1502 C C . LEU A 1 186 ? 11.161 14.687 3.398 1.00 59.38 186 LEU A C 1
ATOM 1504 O O . LEU A 1 186 ? 10.077 15.134 3.776 1.00 59.38 186 LEU A O 1
ATOM 1508 N N . ASP A 1 187 ? 11.279 14.044 2.241 1.00 71.25 187 ASP A N 1
ATOM 1509 C CA . ASP A 1 187 ? 10.199 14.049 1.256 1.00 71.25 187 ASP A CA 1
ATOM 1510 C C . ASP A 1 187 ? 8.994 13.187 1.661 1.00 71.25 187 ASP A C 1
ATOM 1512 O O . ASP A 1 187 ? 7.899 13.346 1.115 1.00 71.25 187 ASP A O 1
ATOM 1516 N N . ARG A 1 188 ? 9.145 12.285 2.641 1.00 82.06 188 ARG A N 1
ATOM 1517 C CA . ARG A 1 188 ? 8.074 11.351 3.024 1.00 82.06 188 ARG A CA 1
ATOM 1518 C C . ARG A 1 188 ? 6.858 12.073 3.577 1.00 82.06 188 ARG A C 1
ATOM 1520 O O . ARG A 1 188 ? 5.738 11.794 3.157 1.00 82.06 188 ARG A O 1
ATOM 1527 N N . VAL A 1 189 ? 7.080 13.025 4.481 1.00 83.75 189 VAL A N 1
ATOM 1528 C CA . VAL A 1 189 ? 6.017 13.834 5.092 1.00 83.75 189 VAL A CA 1
ATOM 1529 C C . VAL A 1 189 ? 5.351 14.727 4.044 1.00 83.75 189 VAL A C 1
ATOM 1531 O O . VAL A 1 189 ? 4.124 14.862 4.028 1.00 83.75 189 VAL A O 1
ATOM 1534 N N . LEU A 1 190 ? 6.144 15.278 3.118 1.00 85.88 190 LEU A N 1
ATOM 1535 C CA . LEU A 1 190 ? 5.640 16.079 2.007 1.00 85.88 190 LEU A CA 1
ATOM 1536 C C . LEU A 1 190 ? 4.712 15.255 1.104 1.00 85.88 190 LEU A C 1
ATOM 1538 O O . LEU A 1 190 ? 3.561 15.643 0.893 1.00 85.88 190 LEU A O 1
ATOM 1542 N N . PHE A 1 191 ? 5.179 14.106 0.607 1.00 89.25 191 PHE A N 1
ATOM 1543 C CA . PHE A 1 191 ? 4.384 13.226 -0.250 1.00 89.25 191 PHE A CA 1
ATOM 1544 C C . PHE A 1 191 ? 3.157 12.675 0.473 1.00 89.25 191 PHE A C 1
ATOM 1546 O O . PHE A 1 191 ? 2.071 12.674 -0.106 1.00 89.25 191 PHE A O 1
ATOM 1553 N N . ALA A 1 192 ? 3.288 12.291 1.746 1.00 91.06 192 ALA A N 1
ATOM 1554 C CA . ALA A 1 192 ? 2.169 11.809 2.545 1.00 91.06 192 ALA A CA 1
ATOM 1555 C C . ALA A 1 192 ? 1.069 12.866 2.645 1.00 91.06 192 ALA A C 1
ATOM 1557 O O . ALA A 1 192 ? -0.095 12.585 2.358 1.00 91.06 192 ALA A O 1
ATOM 1558 N N . ARG A 1 193 ? 1.430 14.116 2.958 1.00 91.38 193 ARG A N 1
ATOM 1559 C CA . ARG A 1 193 ? 0.450 15.199 3.044 1.00 91.38 193 ARG A CA 1
ATOM 1560 C C . ARG A 1 193 ? -0.202 15.507 1.695 1.00 91.38 193 ARG A C 1
ATOM 1562 O O . ARG A 1 193 ? -1.416 15.698 1.652 1.00 91.38 193 ARG A O 1
ATOM 1569 N N . ILE A 1 194 ? 0.566 15.519 0.603 1.00 92.31 194 ILE A N 1
ATOM 1570 C CA . ILE A 1 194 ? 0.017 15.709 -0.749 1.00 92.31 194 ILE A CA 1
ATOM 1571 C C . ILE A 1 194 ? -0.969 14.582 -1.087 1.00 92.31 194 ILE A C 1
ATOM 1573 O O . ILE A 1 194 ? -2.040 14.854 -1.631 1.00 92.31 194 ILE A O 1
ATOM 1577 N N . ALA A 1 195 ? -0.649 13.333 -0.740 1.00 94.75 195 ALA A N 1
ATOM 1578 C CA . ALA A 1 195 ? -1.539 12.197 -0.950 1.00 94.75 195 ALA A CA 1
ATOM 1579 C C . ALA A 1 195 ? -2.862 12.366 -0.180 1.00 94.75 195 ALA A C 1
ATOM 1581 O O . ALA A 1 195 ? -3.927 12.195 -0.775 1.00 94.75 195 ALA A O 1
ATOM 1582 N N . VAL A 1 196 ? -2.819 12.793 1.094 1.00 94.81 196 VAL A N 1
ATOM 1583 C CA . VAL A 1 196 ? -4.032 13.122 1.875 1.00 94.81 196 VAL A CA 1
ATOM 1584 C C . VAL A 1 196 ? -4.862 14.201 1.186 1.00 94.81 196 VAL A C 1
ATOM 1586 O O . VAL A 1 196 ? -6.075 14.059 1.062 1.00 94.81 196 VAL A O 1
ATOM 1589 N N . GLU A 1 197 ? -4.227 15.276 0.717 1.00 94.81 197 GLU A N 1
ATOM 1590 C CA . GLU A 1 197 ? -4.925 16.394 0.077 1.00 94.81 197 GLU A CA 1
ATOM 1591 C C . GLU A 1 197 ? -5.602 15.987 -1.235 1.00 94.81 197 GLU A C 1
ATOM 1593 O O . GLU A 1 197 ? -6.742 16.376 -1.501 1.00 94.81 197 GLU A O 1
ATOM 1598 N N . LYS A 1 198 ? -4.923 15.168 -2.043 1.00 95.25 198 LYS A N 1
ATOM 1599 C CA . LYS A 1 198 ? -5.473 14.640 -3.293 1.00 95.25 198 LYS A CA 1
ATOM 1600 C C . LYS A 1 198 ? -6.625 13.670 -3.040 1.00 95.25 198 LYS A C 1
ATOM 1602 O O . LYS A 1 198 ? -7.651 13.789 -3.708 1.00 95.25 198 LYS A O 1
ATOM 1607 N N . LEU A 1 199 ? -6.488 12.774 -2.059 1.00 95.00 199 LEU A N 1
ATOM 1608 C CA . LEU A 1 199 ? -7.556 11.857 -1.666 1.00 95.00 199 LEU A CA 1
ATOM 1609 C C . LEU A 1 199 ? -8.777 12.624 -1.150 1.00 95.00 199 LEU A C 1
ATOM 1611 O O . LEU A 1 199 ? -9.884 12.402 -1.626 1.00 95.00 199 LEU A O 1
ATOM 1615 N N . ALA A 1 200 ? -8.578 13.587 -0.247 1.00 94.50 200 ALA A N 1
ATOM 1616 C CA . ALA A 1 200 ? -9.663 14.408 0.279 1.00 94.50 200 ALA A CA 1
ATOM 1617 C C . ALA A 1 200 ? -10.403 15.157 -0.837 1.00 94.50 200 ALA A C 1
ATOM 1619 O O . ALA A 1 200 ? -11.629 15.173 -0.859 1.00 94.50 200 ALA A O 1
ATOM 1620 N N . LYS A 1 201 ? -9.671 15.716 -1.810 1.00 94.62 201 LYS A N 1
ATOM 1621 C CA . LYS A 1 201 ? -10.276 16.354 -2.984 1.00 94.62 201 LYS A CA 1
ATOM 1622 C C . LYS A 1 201 ? -11.096 15.365 -3.818 1.00 94.62 201 LYS A C 1
ATOM 1624 O O . LYS A 1 201 ? -12.205 15.711 -4.208 1.00 94.62 201 LYS A O 1
ATOM 1629 N N . LYS A 1 202 ? -10.564 14.166 -4.089 1.00 91.94 202 LYS A N 1
ATOM 1630 C CA . LYS A 1 202 ? -11.260 13.116 -4.855 1.00 91.94 202 LYS A CA 1
ATOM 1631 C C . LYS A 1 202 ? -12.577 12.712 -4.188 1.00 91.94 202 LYS A C 1
ATOM 1633 O O . LYS A 1 202 ? -13.567 12.521 -4.880 1.00 91.94 202 LYS A O 1
ATOM 1638 N N . LEU A 1 203 ? -12.576 12.586 -2.863 1.00 91.38 203 LEU A N 1
ATOM 1639 C CA . LEU A 1 203 ? -13.736 12.143 -2.081 1.00 91.38 203 LEU A CA 1
ATOM 1640 C C . LEU A 1 203 ? -14.631 13.288 -1.607 1.00 91.38 203 LEU A C 1
ATOM 1642 O O . LEU A 1 203 ? -15.535 13.067 -0.807 1.00 91.38 203 LEU A O 1
ATOM 1646 N N . GLU A 1 204 ? -14.357 14.514 -2.059 1.00 93.06 204 GLU A N 1
ATOM 1647 C CA . GLU A 1 204 ? -15.052 15.733 -1.632 1.00 93.06 204 GLU A CA 1
ATOM 1648 C C . GLU A 1 204 ? -15.040 15.945 -0.104 1.00 93.06 204 GLU A C 1
ATOM 1650 O O . GLU A 1 204 ? -15.881 16.638 0.476 1.00 93.06 204 GLU A O 1
ATOM 1655 N N . TRP A 1 205 ? -14.042 15.381 0.577 1.00 94.12 205 TRP A N 1
ATOM 1656 C CA . TRP A 1 205 ? -13.830 15.573 2.002 1.00 94.12 205 TRP A CA 1
ATOM 1657 C C . TRP A 1 205 ? -13.214 16.944 2.256 1.00 94.12 205 TRP A C 1
ATOM 1659 O O . TRP A 1 205 ? -12.203 17.341 1.670 1.00 94.12 205 TRP A O 1
ATOM 1669 N N . LYS A 1 206 ? -13.791 17.680 3.206 1.00 92.75 206 LYS A N 1
ATOM 1670 C CA . LYS A 1 206 ? -13.190 18.931 3.676 1.00 92.75 206 LYS A CA 1
ATOM 1671 C C . LYS A 1 206 ? -11.931 18.597 4.469 1.00 92.75 206 LYS A C 1
ATOM 1673 O O . LYS A 1 206 ? -12.027 17.851 5.436 1.00 92.75 206 LYS A O 1
ATOM 1678 N N . LEU A 1 207 ? -10.787 19.197 4.121 1.00 89.12 207 LEU A N 1
ATOM 1679 C CA . LEU A 1 207 ? -9.496 18.938 4.784 1.00 89.12 207 LEU A CA 1
ATOM 1680 C C . LEU A 1 207 ? -9.559 18.957 6.326 1.00 89.12 207 LEU A C 1
ATOM 1682 O O . LEU A 1 207 ? -9.085 17.995 6.922 1.00 89.12 207 LEU A O 1
ATOM 1686 N N . PRO A 1 208 ? -10.207 19.944 6.986 1.00 89.69 208 PRO A N 1
ATOM 1687 C CA . PRO A 1 208 ? -10.317 19.965 8.451 1.00 89.69 208 PRO A CA 1
ATOM 1688 C C . PRO A 1 208 ? -11.216 18.870 9.047 1.00 89.69 208 PRO A C 1
ATOM 1690 O O . PRO A 1 208 ? -11.352 18.779 10.256 1.00 89.69 208 PRO A O 1
ATOM 1693 N N . LYS A 1 209 ? -11.917 18.097 8.212 1.00 92.12 209 LYS A N 1
ATOM 1694 C CA . LYS A 1 209 ? -12.846 17.033 8.612 1.00 92.12 209 LYS A CA 1
ATOM 1695 C C . LYS A 1 209 ? -12.482 15.676 8.010 1.00 92.12 209 LYS A C 1
ATOM 1697 O O . LYS A 1 209 ? -13.290 14.758 8.096 1.00 92.12 209 LYS A O 1
ATOM 1702 N N . VAL A 1 210 ? -11.289 15.532 7.426 1.00 94.12 210 VAL A N 1
ATOM 1703 C CA . VAL A 1 210 ? -10.853 14.291 6.757 1.00 94.12 210 VAL A CA 1
ATOM 1704 C C . VAL A 1 210 ? -10.991 13.083 7.675 1.00 94.12 210 VAL A C 1
ATOM 1706 O O . VAL A 1 210 ? -11.536 12.070 7.251 1.00 94.12 210 VAL A O 1
ATOM 1709 N N . THR A 1 211 ? -10.582 13.201 8.940 1.00 95.50 211 THR A N 1
ATOM 1710 C CA . THR A 1 211 ? -10.706 12.102 9.903 1.00 95.50 211 THR A CA 1
ATOM 1711 C C . THR A 1 211 ? -12.159 11.714 10.151 1.00 95.50 211 THR A C 1
ATOM 1713 O O . THR A 1 211 ? -12.486 10.533 10.113 1.00 95.50 211 THR A O 1
ATOM 1716 N N . GLN A 1 212 ? -13.048 12.690 10.361 1.00 95.62 212 GLN A N 1
ATOM 1717 C CA . GLN A 1 212 ? -14.471 12.417 10.573 1.00 95.62 212 GLN A CA 1
ATOM 1718 C C . GLN A 1 212 ? -15.088 11.732 9.348 1.00 95.62 212 GLN A C 1
ATOM 1720 O O . GLN A 1 212 ? -15.745 10.705 9.494 1.00 95.62 212 GLN A O 1
ATOM 1725 N N . SER A 1 213 ? -14.829 12.268 8.152 1.00 95.94 213 SER A N 1
ATOM 1726 C CA . SER A 1 213 ? -15.324 11.706 6.893 1.00 95.94 213 SER A CA 1
ATOM 1727 C C . SER A 1 213 ? -14.811 10.284 6.657 1.00 95.94 213 SER A C 1
ATOM 1729 O O . SER A 1 213 ? -15.590 9.408 6.292 1.00 95.94 213 SER A O 1
ATOM 1731 N N . PHE A 1 214 ? -13.532 10.021 6.940 1.00 96.50 214 PHE A N 1
ATOM 1732 C CA . PHE A 1 214 ? -12.969 8.674 6.881 1.00 96.50 214 PHE A CA 1
ATOM 1733 C C . PHE A 1 214 ? -13.669 7.713 7.851 1.00 96.50 214 PHE A C 1
ATOM 1735 O O . PHE A 1 214 ? -14.046 6.619 7.444 1.00 96.50 214 PHE A O 1
ATOM 1742 N N . ILE A 1 215 ? -13.869 8.106 9.115 1.00 97.12 215 ILE A N 1
ATOM 1743 C CA . ILE A 1 215 ? -14.504 7.249 10.128 1.00 97.12 215 ILE A CA 1
ATOM 1744 C C . ILE A 1 215 ? -15.949 6.904 9.754 1.00 97.12 215 ILE A C 1
ATOM 1746 O O . ILE A 1 215 ? -16.360 5.759 9.931 1.00 97.12 215 ILE A O 1
ATOM 1750 N N . GLU A 1 216 ? -16.715 7.866 9.240 1.00 95.38 216 GLU A N 1
ATOM 1751 C CA . GLU A 1 216 ? -18.088 7.637 8.772 1.00 95.38 216 GLU A CA 1
ATOM 1752 C C . GLU A 1 216 ? -18.117 6.623 7.623 1.00 95.38 216 GLU A C 1
ATOM 1754 O O . GLU A 1 216 ? -18.781 5.593 7.732 1.00 95.38 216 GLU A O 1
ATOM 1759 N N . VAL A 1 217 ? -17.312 6.852 6.580 1.00 95.25 217 VAL A N 1
ATOM 1760 C CA . VAL A 1 217 ? -17.218 5.946 5.425 1.00 95.25 217 VAL A CA 1
ATOM 1761 C C . VAL A 1 217 ? -16.742 4.553 5.840 1.00 95.25 217 VAL A C 1
ATOM 1763 O O . VAL A 1 217 ? -17.297 3.552 5.392 1.00 95.25 217 VAL A O 1
ATOM 1766 N N . ALA A 1 218 ? -15.744 4.466 6.721 1.00 96.94 218 ALA A N 1
ATOM 1767 C CA . ALA A 1 218 ? -15.199 3.198 7.189 1.00 96.94 218 ALA A CA 1
ATOM 1768 C C . ALA A 1 218 ? -16.221 2.388 8.000 1.00 96.94 218 ALA A C 1
ATOM 1770 O O . ALA A 1 218 ? -16.334 1.178 7.807 1.00 96.94 218 ALA A O 1
ATOM 1771 N N . ILE A 1 219 ? -16.985 3.034 8.888 1.00 96.56 219 ILE A N 1
ATOM 1772 C CA . ILE A 1 219 ? -18.038 2.368 9.665 1.00 96.56 219 ILE A CA 1
ATOM 1773 C C . ILE A 1 219 ? -19.139 1.852 8.741 1.00 96.56 219 ILE A C 1
ATOM 1775 O O . ILE A 1 219 ? -19.493 0.676 8.829 1.00 96.56 219 ILE A O 1
ATOM 1779 N N . ASP A 1 220 ? -19.628 2.696 7.834 1.00 94.81 220 ASP A N 1
ATOM 1780 C CA . ASP A 1 220 ? -20.681 2.321 6.891 1.00 94.81 220 ASP A CA 1
ATOM 1781 C C . ASP A 1 220 ? -20.236 1.166 5.987 1.00 94.81 220 ASP A C 1
ATOM 1783 O O . ASP A 1 220 ? -20.998 0.228 5.742 1.00 94.81 220 ASP A O 1
ATOM 1787 N N . PHE A 1 221 ? -18.989 1.204 5.512 1.00 95.38 221 PHE A N 1
ATOM 1788 C CA . PHE A 1 221 ? -18.413 0.137 4.702 1.00 95.38 221 PHE A CA 1
ATOM 1789 C C . PHE A 1 221 ? -18.312 -1.175 5.481 1.00 95.38 221 PHE A C 1
ATOM 1791 O O . PHE A 1 221 ? -18.734 -2.219 4.986 1.00 95.38 221 PHE A O 1
ATOM 1798 N N . VAL A 1 222 ? -17.784 -1.138 6.707 1.00 95.75 222 VAL A N 1
ATOM 1799 C CA . VAL A 1 222 ? -17.634 -2.332 7.546 1.00 95.75 222 VAL A CA 1
ATOM 1800 C C . VAL A 1 222 ? -18.991 -2.950 7.868 1.00 95.75 222 VAL A C 1
ATOM 1802 O O . VAL A 1 222 ? -19.143 -4.162 7.748 1.00 95.75 222 VAL A O 1
ATOM 1805 N N . GLN A 1 223 ? -19.994 -2.148 8.231 1.00 93.88 223 GLN A N 1
ATOM 1806 C CA . GLN A 1 223 ? -21.332 -2.658 8.545 1.00 93.88 223 GLN A CA 1
ATOM 1807 C C . GLN A 1 223 ? -21.977 -3.394 7.369 1.00 93.88 223 GLN A C 1
ATOM 1809 O O . GLN A 1 223 ? -22.667 -4.386 7.587 1.00 93.88 223 GLN A O 1
ATOM 1814 N N . LYS A 1 224 ? -21.732 -2.933 6.138 1.00 92.50 224 LYS A N 1
ATOM 1815 C CA . LYS A 1 224 ? -22.256 -3.561 4.921 1.00 92.50 224 LYS A CA 1
ATOM 1816 C C . LYS A 1 224 ? -21.511 -4.838 4.527 1.00 92.50 224 LYS A C 1
ATOM 1818 O O . LYS A 1 224 ? -22.110 -5.686 3.879 1.00 92.50 224 LYS A O 1
ATOM 1823 N N . ASN A 1 225 ? -20.228 -4.963 4.882 1.00 93.19 225 ASN A N 1
ATOM 1824 C CA . ASN A 1 225 ? -19.324 -5.915 4.227 1.00 93.19 225 ASN A CA 1
ATOM 1825 C C . ASN A 1 225 ? -18.575 -6.886 5.154 1.00 93.19 225 ASN A C 1
ATOM 1827 O O . ASN A 1 225 ? -17.936 -7.799 4.649 1.00 93.19 225 ASN A O 1
ATOM 1831 N N . LYS A 1 226 ? -18.627 -6.742 6.484 1.00 90.88 226 LYS A N 1
ATOM 1832 C CA . LYS A 1 226 ? -17.874 -7.600 7.431 1.00 90.88 226 LYS A CA 1
ATOM 1833 C C . LYS A 1 226 ? -18.325 -9.072 7.513 1.00 90.88 226 LYS A C 1
ATOM 1835 O O . LYS A 1 226 ? -17.817 -9.795 8.367 1.00 90.88 226 LYS A O 1
ATOM 1840 N N . GLY A 1 227 ? -19.310 -9.481 6.716 1.00 87.94 227 GLY A N 1
ATOM 1841 C CA . GLY A 1 227 ? -19.898 -10.819 6.766 1.00 87.94 227 GLY A CA 1
ATOM 1842 C C . GLY A 1 227 ? -20.606 -11.150 8.087 1.00 87.94 227 GLY A C 1
ATOM 1843 O O . GLY A 1 227 ? -20.847 -10.285 8.934 1.00 87.94 227 GLY A O 1
ATOM 1844 N N . ASP A 1 228 ? -20.922 -12.436 8.260 1.00 87.75 228 ASP A N 1
ATOM 1845 C CA . ASP A 1 228 ? -21.752 -12.952 9.362 1.00 87.75 228 ASP A CA 1
ATOM 1846 C C . ASP A 1 228 ? -20.940 -13.602 10.501 1.00 87.75 228 ASP A C 1
ATOM 1848 O O . ASP A 1 228 ? -21.506 -14.200 11.420 1.00 87.75 228 ASP A O 1
ATOM 1852 N N . ASN A 1 229 ? -19.604 -13.507 10.481 1.00 91.06 229 ASN A N 1
ATOM 1853 C CA . ASN A 1 229 ? -18.778 -14.085 11.542 1.00 91.06 229 ASN A CA 1
ATOM 1854 C C . ASN A 1 229 ? -19.042 -13.378 12.891 1.00 91.06 229 ASN A C 1
ATOM 1856 O O . ASN A 1 229 ? -18.835 -12.167 13.045 1.00 91.06 229 ASN A O 1
ATOM 1860 N N . GLN A 1 230 ? -19.500 -14.150 13.883 1.00 93.12 230 GLN A N 1
ATOM 1861 C CA . GLN A 1 230 ? -19.902 -13.622 15.186 1.00 93.12 230 GLN A CA 1
ATOM 1862 C C . GLN A 1 230 ? -18.720 -13.042 15.973 1.00 93.12 230 GLN A C 1
ATOM 1864 O O . GLN A 1 230 ? -18.859 -11.956 16.535 1.00 93.12 230 GLN A O 1
ATOM 1869 N N . ASP A 1 231 ? -17.560 -13.707 15.983 1.00 94.62 231 ASP A N 1
ATOM 1870 C CA . ASP A 1 231 ? -16.376 -13.233 16.710 1.00 94.62 231 ASP A CA 1
ATOM 1871 C C . ASP A 1 231 ? -15.859 -11.906 16.131 1.00 94.62 231 ASP A C 1
ATOM 1873 O O . ASP A 1 231 ? -15.551 -10.979 16.881 1.00 94.62 231 ASP A O 1
ATOM 1877 N N . ILE A 1 232 ? -15.847 -11.762 14.799 1.00 95.19 232 ILE A N 1
ATOM 1878 C CA . ILE A 1 232 ? -15.516 -10.494 14.126 1.00 95.19 232 ILE A CA 1
ATOM 1879 C C . ILE A 1 232 ? -16.514 -9.397 14.511 1.00 95.19 232 ILE A C 1
ATOM 1881 O O . ILE A 1 232 ? -16.123 -8.260 14.780 1.00 95.19 232 ILE A O 1
ATOM 1885 N N . SER A 1 233 ? -17.807 -9.723 14.550 1.00 95.12 233 SER A N 1
ATOM 1886 C CA . SER A 1 233 ? -18.854 -8.763 14.904 1.00 95.12 233 SER A CA 1
ATOM 1887 C C . SER A 1 233 ? -18.774 -8.286 16.353 1.00 95.12 233 SER A C 1
ATOM 1889 O O . SER A 1 233 ? -18.972 -7.092 16.602 1.00 95.12 233 SER A O 1
ATOM 1891 N N . VAL A 1 234 ? -18.465 -9.187 17.288 1.00 96.25 234 VAL A N 1
ATOM 1892 C CA . VAL A 1 234 ? -18.217 -8.849 18.696 1.00 96.25 234 VAL A CA 1
ATOM 1893 C C . VAL A 1 234 ? -16.970 -7.975 18.802 1.00 96.25 234 VAL A C 1
ATOM 1895 O O . VAL A 1 234 ? -17.055 -6.866 19.325 1.00 96.25 234 VAL A O 1
ATOM 1898 N N . PHE A 1 235 ? -15.857 -8.393 18.190 1.00 96.81 235 PHE A N 1
ATOM 1899 C CA . PHE A 1 235 ? -14.608 -7.632 18.206 1.00 96.81 235 PHE A CA 1
ATOM 1900 C C . PHE A 1 235 ? -14.783 -6.214 17.648 1.00 96.81 235 PHE A C 1
ATOM 1902 O O . PHE A 1 235 ? -14.329 -5.244 18.250 1.00 96.81 235 PHE A O 1
ATOM 1909 N N . TYR A 1 236 ? -15.471 -6.066 16.513 1.00 97.50 236 TYR A N 1
ATOM 1910 C CA . TYR A 1 236 ? -15.772 -4.758 15.931 1.00 97.50 236 TYR A CA 1
ATOM 1911 C C . TYR A 1 236 ? -16.583 -3.872 16.886 1.00 97.50 236 TYR A C 1
ATOM 1913 O O . TYR A 1 236 ? -16.312 -2.678 17.009 1.00 97.50 236 TYR A O 1
ATOM 1921 N N . SER A 1 237 ? -17.560 -4.443 17.586 1.00 97.06 237 SER A N 1
ATOM 1922 C CA . SER A 1 237 ? -18.391 -3.675 18.513 1.00 97.06 237 SER A CA 1
ATOM 1923 C C . SER A 1 237 ? -17.563 -3.167 19.701 1.00 97.06 237 SER A C 1
ATOM 1925 O O . SER A 1 237 ? -17.522 -1.962 19.942 1.00 97.06 237 SER A O 1
ATOM 1927 N N . GLU A 1 238 ? -16.825 -4.058 20.364 1.00 95.94 238 GLU A N 1
ATOM 1928 C CA . GLU A 1 238 ? -16.066 -3.766 21.592 1.00 95.94 238 GLU A CA 1
ATOM 1929 C C . GLU A 1 238 ? -14.794 -2.934 21.341 1.00 95.94 238 GLU A C 1
ATOM 1931 O O . GLU A 1 238 ? -14.426 -2.063 22.127 1.00 95.94 238 GLU A O 1
ATOM 1936 N N . HIS A 1 239 ? -14.091 -3.175 20.230 1.00 96.00 239 HIS A N 1
ATOM 1937 C CA . HIS A 1 239 ? -12.781 -2.562 19.981 1.00 96.00 239 HIS A CA 1
ATOM 1938 C C . HIS A 1 239 ? -12.792 -1.434 18.951 1.00 96.00 239 HIS A C 1
ATOM 1940 O O . HIS A 1 239 ? -11.814 -0.688 18.880 1.00 96.00 239 HIS A O 1
ATOM 1946 N N . VAL A 1 240 ? -13.872 -1.278 18.178 1.00 96.94 240 VAL A N 1
ATOM 1947 C CA . VAL A 1 240 ? -14.008 -0.182 17.206 1.00 96.94 240 VAL A CA 1
ATOM 1948 C C . VAL A 1 240 ? -15.157 0.751 17.566 1.00 96.94 240 VAL A C 1
ATOM 1950 O O . VAL A 1 240 ? -14.921 1.948 17.711 1.00 96.94 240 VAL A O 1
ATOM 1953 N N . LEU A 1 241 ? -16.385 0.248 17.730 1.00 97.06 241 LEU A N 1
ATOM 1954 C CA . LEU A 1 241 ? -17.541 1.120 17.979 1.00 97.06 241 LEU A CA 1
ATOM 1955 C C . LEU A 1 241 ? -17.485 1.786 19.357 1.00 97.06 241 LEU A C 1
ATOM 1957 O O . LEU A 1 241 ? -17.635 3.005 19.437 1.00 97.06 241 LEU A O 1
ATOM 1961 N N . GLU A 1 242 ? -17.205 1.032 20.422 1.00 95.88 242 GLU A N 1
ATOM 1962 C CA . GLU A 1 242 ? -17.083 1.596 21.778 1.00 95.88 242 GLU A CA 1
ATOM 1963 C C . GLU A 1 242 ? -15.925 2.597 21.902 1.00 95.88 242 GLU A C 1
ATOM 1965 O O . GLU A 1 242 ? -16.005 3.566 22.656 1.00 95.88 242 GLU A O 1
ATOM 1970 N N . LYS A 1 243 ? -14.861 2.408 21.112 1.00 95.88 243 LYS A N 1
ATOM 1971 C CA . LYS A 1 243 ? -13.665 3.265 21.107 1.00 95.88 243 LYS A CA 1
ATOM 1972 C C . LYS A 1 243 ? -13.652 4.294 19.973 1.00 95.88 243 LYS A C 1
ATOM 1974 O O . LYS A 1 243 ? -12.625 4.939 19.758 1.00 95.88 243 LYS A O 1
ATOM 1979 N N . LYS A 1 244 ? -14.769 4.480 19.259 1.00 96.62 244 LYS A N 1
ATOM 1980 C CA . LYS A 1 244 ? -14.854 5.309 18.042 1.00 96.62 244 LYS A CA 1
ATOM 1981 C C . LYS A 1 244 ? -14.279 6.711 18.234 1.00 96.62 244 LYS A C 1
ATOM 1983 O O . LYS A 1 244 ? -13.523 7.182 17.389 1.00 96.62 244 LYS A O 1
ATOM 1988 N N . GLU A 1 245 ? -14.629 7.371 19.335 1.00 96.38 245 GLU A N 1
ATOM 1989 C CA . GLU A 1 245 ? -14.182 8.741 19.594 1.00 96.38 245 GLU A CA 1
ATOM 1990 C C . GLU A 1 245 ? -12.680 8.812 19.894 1.00 96.38 245 GLU A C 1
ATOM 1992 O O . GLU A 1 245 ? -11.985 9.669 19.356 1.00 96.38 245 GLU A O 1
ATOM 1997 N N . GLN A 1 246 ? -12.148 7.859 20.666 1.00 96.06 246 GLN A N 1
ATOM 1998 C CA . GLN A 1 246 ? -10.708 7.766 20.917 1.00 96.06 246 GLN A CA 1
ATOM 1999 C C . GLN A 1 246 ? -9.931 7.528 19.617 1.00 96.06 246 GLN A C 1
ATOM 2001 O O . GLN A 1 246 ? -8.912 8.171 19.376 1.00 96.06 246 GLN A O 1
ATOM 2006 N N . ILE A 1 247 ? -10.429 6.626 18.766 1.00 97.06 247 ILE A N 1
ATOM 2007 C CA . ILE A 1 247 ? -9.855 6.352 17.444 1.00 97.06 247 ILE A CA 1
ATOM 2008 C C . ILE A 1 247 ? -9.849 7.629 16.598 1.00 97.06 247 ILE A C 1
ATOM 2010 O O . ILE A 1 247 ? -8.818 7.979 16.025 1.00 97.06 247 ILE A O 1
ATOM 2014 N N . ARG A 1 248 ? -10.974 8.356 16.552 1.00 96.75 248 ARG A N 1
ATOM 2015 C CA . ARG A 1 248 ? -11.094 9.629 15.829 1.00 96.75 248 ARG A CA 1
ATOM 2016 C C . ARG A 1 248 ? -10.035 10.628 16.294 1.00 96.75 248 ARG A C 1
ATOM 2018 O O . ARG A 1 248 ? -9.289 11.135 15.463 1.00 96.75 248 ARG A O 1
ATOM 2025 N N . VAL A 1 249 ? -9.941 10.866 17.602 1.00 95.88 249 VAL A N 1
ATOM 2026 C CA . VAL A 1 249 ? -8.980 11.811 18.191 1.00 95.88 249 VAL A CA 1
ATOM 2027 C C . VAL A 1 249 ? -7.538 11.412 17.878 1.00 95.88 249 VAL A C 1
ATOM 2029 O O . VAL A 1 249 ? -6.748 12.260 17.475 1.00 95.88 249 VAL A O 1
ATOM 2032 N N . ASN A 1 250 ? -7.194 10.127 17.995 1.00 95.69 250 ASN A N 1
ATOM 2033 C CA . ASN A 1 250 ? -5.842 9.647 17.706 1.00 95.69 250 ASN A CA 1
ATOM 2034 C C . ASN A 1 250 ? -5.444 9.890 16.243 1.00 95.69 250 ASN A C 1
ATOM 2036 O O . ASN A 1 250 ? -4.352 10.392 15.978 1.00 95.69 250 ASN A O 1
ATOM 2040 N N . ILE A 1 251 ? -6.326 9.551 15.296 1.00 95.75 251 ILE A N 1
ATOM 2041 C CA . ILE A 1 251 ? -6.069 9.746 13.862 1.00 95.75 251 ILE A CA 1
ATOM 2042 C C . ILE A 1 251 ? -5.988 11.239 13.529 1.00 95.75 251 ILE A C 1
ATOM 2044 O O . ILE A 1 251 ? -5.095 11.651 12.792 1.00 95.75 251 ILE A O 1
ATOM 2048 N N . GLU A 1 252 ? -6.895 12.054 14.075 1.00 95.06 252 GLU A N 1
ATOM 2049 C CA . GLU A 1 252 ? -6.897 13.509 13.894 1.00 95.06 252 GLU A CA 1
ATOM 2050 C C . GLU A 1 252 ? -5.590 14.127 14.391 1.00 95.06 252 GLU A C 1
ATOM 2052 O O . GLU A 1 252 ? -4.928 14.820 13.623 1.00 95.06 252 GLU A O 1
ATOM 2057 N N . GLN A 1 253 ? -5.150 13.777 15.603 1.00 93.38 253 GLN A N 1
ATOM 2058 C CA . GLN A 1 253 ? -3.874 14.244 16.140 1.00 93.38 253 GLN A CA 1
ATOM 2059 C C . GLN A 1 253 ? -2.697 13.843 15.245 1.00 93.38 253 GLN A C 1
ATOM 2061 O O . GLN A 1 253 ? -1.840 14.669 14.956 1.00 93.38 253 GLN A O 1
ATOM 2066 N N . TYR A 1 254 ? -2.654 12.598 14.761 1.00 92.56 254 TYR A N 1
ATOM 2067 C CA . TYR A 1 254 ? -1.565 12.154 13.890 1.00 92.56 254 TYR A CA 1
ATOM 2068 C C . TYR A 1 254 ? -1.524 12.908 12.555 1.00 92.56 254 TYR A C 1
ATOM 2070 O O . TYR A 1 254 ? -0.442 13.252 12.080 1.00 92.56 254 TYR A O 1
ATOM 2078 N N . LEU A 1 255 ? -2.681 13.156 11.931 1.00 91.75 255 LEU A N 1
ATOM 2079 C CA . LEU A 1 255 ? -2.755 13.886 10.662 1.00 91.75 255 LEU A CA 1
ATOM 2080 C C . LEU A 1 255 ? -2.447 15.382 10.825 1.00 91.75 255 LEU A C 1
ATOM 2082 O O . LEU A 1 255 ? -1.884 15.979 9.902 1.00 91.75 255 LEU A O 1
ATOM 2086 N N . GLU A 1 256 ? -2.794 15.977 11.968 1.00 90.81 256 GLU A N 1
ATOM 2087 C CA . GLU A 1 256 ? -2.405 17.345 12.322 1.00 90.81 256 GLU A CA 1
ATOM 2088 C C . GLU A 1 256 ? -0.900 17.447 12.581 1.00 90.81 256 GLU A C 1
ATOM 2090 O O . GLU A 1 256 ? -0.238 18.278 11.961 1.00 90.81 256 GLU A O 1
ATOM 2095 N N . ASP A 1 257 ? -0.326 16.533 13.364 1.00 88.81 257 ASP A N 1
ATOM 2096 C CA . ASP A 1 257 ? 1.120 16.487 13.589 1.00 88.81 257 ASP A CA 1
ATOM 2097 C C . ASP A 1 257 ? 1.889 16.280 12.261 1.00 88.81 257 ASP A C 1
ATOM 2099 O O . ASP A 1 257 ? 2.911 16.918 12.020 1.00 88.81 257 ASP A O 1
ATOM 2103 N N . LEU A 1 258 ? 1.376 15.450 11.338 1.00 87.69 258 LEU A N 1
ATOM 2104 C CA . LEU A 1 258 ? 1.955 15.273 9.996 1.00 87.69 258 LEU A CA 1
ATOM 2105 C C . LEU A 1 258 ? 1.909 16.575 9.170 1.00 87.69 258 LEU A C 1
ATOM 2107 O O . LEU A 1 258 ? 2.826 16.874 8.400 1.00 87.69 258 LEU A O 1
ATOM 2111 N N . LYS A 1 259 ? 0.831 17.357 9.305 1.00 88.88 259 LYS A N 1
ATOM 2112 C CA . LYS A 1 259 ? 0.684 18.669 8.656 1.00 88.88 259 LYS A CA 1
ATOM 2113 C C . LYS A 1 259 ? 1.680 19.673 9.243 1.00 88.88 259 LYS A C 1
ATOM 2115 O O . LYS A 1 259 ? 2.298 20.411 8.474 1.00 88.88 259 LYS A O 1
ATOM 2120 N N . ASP A 1 260 ? 1.863 19.672 10.558 1.00 88.00 260 ASP A N 1
ATOM 2121 C CA . ASP A 1 260 ? 2.811 20.550 11.245 1.00 88.00 260 ASP A CA 1
ATOM 2122 C C . ASP A 1 260 ? 4.262 20.188 10.892 1.00 88.00 260 ASP A C 1
ATOM 2124 O O . ASP A 1 260 ? 5.036 21.076 10.532 1.00 88.00 260 ASP A O 1
ATOM 2128 N N . ALA A 1 261 ? 4.605 18.896 10.839 1.00 84.62 261 ALA A N 1
ATOM 2129 C CA . ALA A 1 261 ? 5.915 18.418 10.389 1.00 84.62 261 ALA A CA 1
ATOM 2130 C C . ALA A 1 261 ? 6.230 18.849 8.943 1.00 84.62 261 ALA A C 1
ATOM 2132 O O . ALA A 1 261 ? 7.336 19.305 8.651 1.00 84.62 261 ALA A O 1
ATOM 2133 N N . ARG A 1 262 ? 5.246 18.797 8.027 1.00 84.25 262 ARG A N 1
ATOM 2134 C CA . ARG A 1 262 ? 5.407 19.361 6.672 1.00 84.25 262 ARG A CA 1
ATOM 2135 C C . ARG A 1 262 ? 5.670 20.864 6.730 1.00 84.25 262 ARG A C 1
ATOM 2137 O O . ARG A 1 262 ? 6.498 21.361 5.972 1.00 84.25 262 ARG A O 1
ATOM 2144 N N . HIS A 1 263 ? 4.908 21.598 7.540 1.00 85.19 263 HIS A N 1
ATOM 2145 C CA . HIS A 1 263 ? 5.021 23.052 7.620 1.00 85.19 263 HIS A CA 1
ATOM 2146 C C . HIS A 1 263 ? 6.405 23.470 8.136 1.00 85.19 263 HIS A C 1
ATOM 2148 O O . HIS A 1 263 ? 7.046 24.321 7.518 1.00 85.19 263 HIS A O 1
ATOM 2154 N N . ALA A 1 264 ? 6.894 22.813 9.191 1.00 83.12 264 ALA A N 1
ATOM 2155 C CA . ALA A 1 264 ? 8.241 22.999 9.723 1.00 83.12 264 ALA A CA 1
ATOM 2156 C C . ALA A 1 264 ? 9.312 22.733 8.652 1.00 83.12 264 ALA A C 1
ATOM 2158 O O . ALA A 1 264 ? 10.170 23.584 8.408 1.00 83.12 264 ALA A O 1
ATOM 2159 N N . LEU A 1 265 ? 9.191 21.623 7.920 1.00 80.44 265 LEU A N 1
ATOM 2160 C CA . LEU A 1 265 ? 10.116 21.290 6.840 1.00 80.44 265 LEU A CA 1
ATOM 2161 C C . LEU A 1 265 ? 10.101 22.333 5.711 1.00 80.44 265 LEU A C 1
ATOM 2163 O O . LEU A 1 265 ? 11.149 22.814 5.289 1.00 80.44 265 LEU A O 1
ATOM 2167 N N . ALA A 1 266 ? 8.916 22.694 5.216 1.00 79.19 266 ALA A N 1
ATOM 2168 C CA . ALA A 1 266 ? 8.768 23.548 4.038 1.00 79.19 266 ALA A CA 1
ATOM 2169 C C . ALA A 1 266 ? 9.157 25.014 4.288 1.00 79.19 266 ALA A C 1
ATOM 2171 O O . ALA A 1 266 ? 9.572 25.696 3.351 1.00 79.19 266 ALA A O 1
ATOM 2172 N N . HIS A 1 267 ? 8.989 25.514 5.517 1.00 79.38 267 HIS A N 1
ATOM 2173 C CA . HIS A 1 267 ? 9.197 26.930 5.837 1.00 79.38 267 HIS A CA 1
ATOM 2174 C C . HIS A 1 267 ? 10.428 27.202 6.698 1.00 79.38 267 HIS A C 1
ATOM 2176 O O . HIS A 1 267 ? 11.051 28.248 6.523 1.00 79.38 267 HIS A O 1
ATOM 2182 N N . ALA A 1 268 ? 10.776 26.294 7.611 1.00 74.81 268 ALA A N 1
ATOM 2183 C CA . ALA A 1 268 ? 11.904 26.462 8.525 1.00 74.81 268 ALA A CA 1
ATOM 2184 C C . ALA A 1 268 ? 13.091 25.545 8.185 1.00 74.81 268 ALA A C 1
ATOM 2186 O O . ALA A 1 268 ? 14.180 25.743 8.717 1.00 74.81 268 ALA A O 1
ATOM 2187 N N . GLY A 1 269 ? 12.907 24.552 7.303 1.00 72.94 269 GLY A N 1
ATOM 2188 C CA . GLY A 1 269 ? 13.907 23.506 7.066 1.00 72.94 269 GLY A CA 1
ATOM 2189 C C . GLY A 1 269 ? 14.143 22.621 8.296 1.00 72.94 269 GLY A C 1
ATOM 2190 O O . GLY A 1 269 ? 15.137 21.899 8.350 1.00 72.94 269 GLY A O 1
ATOM 2191 N N . GLU A 1 270 ? 13.255 22.698 9.291 1.00 74.94 270 GLU A N 1
ATOM 2192 C CA . GLU A 1 270 ? 13.352 21.963 10.548 1.00 74.94 270 GLU A CA 1
ATOM 2193 C C . GLU A 1 270 ? 12.819 20.541 10.376 1.00 74.94 270 GLU A C 1
ATOM 2195 O O . GLU A 1 270 ? 11.780 20.311 9.752 1.00 74.94 270 GLU A O 1
ATOM 2200 N N . GLN A 1 271 ? 13.554 19.582 10.934 1.00 69.62 271 GLN A N 1
ATOM 2201 C CA . GLN A 1 271 ? 13.278 18.157 10.795 1.00 69.62 271 GLN A CA 1
ATOM 2202 C C . GLN A 1 271 ? 12.632 17.618 12.072 1.00 69.62 271 GLN A C 1
ATOM 2204 O O . GLN A 1 271 ? 13.148 17.840 13.169 1.00 69.62 271 GLN A O 1
ATOM 2209 N N . ASP A 1 272 ? 11.543 16.861 11.927 1.00 67.56 272 ASP A N 1
ATOM 2210 C CA . ASP A 1 272 ? 10.979 16.059 13.014 1.00 67.56 272 ASP A CA 1
ATOM 2211 C C . ASP A 1 272 ? 11.285 14.574 12.784 1.00 67.56 272 ASP A C 1
ATOM 2213 O O . ASP A 1 272 ? 10.647 13.897 11.972 1.00 67.56 272 ASP A O 1
ATOM 2217 N N . ASN A 1 273 ? 12.254 14.054 13.541 1.00 66.75 273 ASN A N 1
ATOM 2218 C CA . ASN A 1 273 ? 12.661 12.648 13.484 1.00 66.75 273 ASN A CA 1
ATOM 2219 C C . ASN A 1 273 ? 11.533 11.686 13.896 1.00 66.75 273 ASN A C 1
ATOM 2221 O O . ASN A 1 273 ? 11.566 10.512 13.537 1.00 66.75 273 ASN A O 1
ATOM 2225 N N . SER A 1 274 ? 10.492 12.166 14.585 1.00 64.88 274 SER A N 1
ATOM 2226 C CA . SER A 1 274 ? 9.304 11.363 14.916 1.00 64.88 274 SER A CA 1
ATOM 2227 C C . SER A 1 274 ? 8.548 10.893 13.666 1.00 64.88 274 SER A C 1
ATOM 2229 O O . SER A 1 274 ? 7.779 9.935 13.737 1.00 64.88 274 SER A O 1
ATOM 2231 N N . TYR A 1 275 ? 8.777 11.546 12.520 1.00 67.19 275 TYR A N 1
ATOM 2232 C CA . TYR A 1 275 ? 8.181 11.224 11.222 1.00 67.19 275 TYR A CA 1
ATOM 2233 C C . TYR A 1 275 ? 9.164 10.599 10.227 1.00 67.19 275 TYR A C 1
ATOM 2235 O O . TYR A 1 275 ? 8.810 10.402 9.063 1.00 67.19 275 TYR A O 1
ATOM 2243 N N . GLU A 1 276 ? 10.357 10.195 10.678 1.00 62.00 276 GLU A N 1
ATOM 2244 C CA . GLU A 1 276 ? 11.263 9.353 9.882 1.00 62.00 276 GLU A CA 1
ATOM 2245 C C . GLU A 1 276 ? 10.531 8.089 9.382 1.00 62.00 276 GLU A C 1
ATOM 2247 O O . GLU A 1 276 ? 10.707 7.635 8.239 1.00 62.00 276 GLU A O 1
ATOM 2252 N N . ASN A 1 277 ? 9.620 7.571 10.219 1.00 67.06 277 ASN A N 1
ATOM 2253 C CA . ASN A 1 277 ? 8.716 6.484 9.884 1.00 67.06 277 ASN A CA 1
ATOM 2254 C C . ASN A 1 277 ? 7.235 6.894 9.979 1.00 67.06 277 ASN A C 1
ATOM 2256 O O . ASN A 1 277 ? 6.615 6.871 11.041 1.00 67.06 277 ASN A O 1
ATOM 2260 N N . ILE A 1 278 ? 6.618 7.183 8.833 1.00 81.31 278 ILE A N 1
ATOM 2261 C CA . ILE A 1 278 ? 5.182 7.482 8.718 1.00 81.31 278 ILE A CA 1
ATOM 2262 C C . ILE A 1 278 ? 4.295 6.216 8.729 1.00 81.31 278 ILE A C 1
ATOM 2264 O O . ILE A 1 278 ? 3.349 6.082 7.957 1.00 81.31 278 ILE A O 1
ATOM 2268 N N . SER A 1 279 ? 4.605 5.249 9.595 1.00 85.38 279 SER A N 1
ATOM 2269 C CA . SER A 1 279 ? 4.006 3.902 9.590 1.00 85.38 279 SER A CA 1
ATOM 2270 C C . SER A 1 279 ? 2.487 3.870 9.626 1.00 85.38 279 SER A C 1
ATOM 2272 O O . SER A 1 279 ? 1.873 3.097 8.890 1.00 85.38 279 SER A O 1
ATOM 2274 N N . PHE A 1 280 ? 1.877 4.702 10.472 1.00 90.38 280 PHE A N 1
ATOM 2275 C CA . PHE A 1 280 ? 0.424 4.768 10.537 1.00 90.38 280 PHE A CA 1
ATOM 2276 C C . PHE A 1 280 ? -0.159 5.246 9.204 1.00 90.38 280 PHE A C 1
ATOM 2278 O O . PHE A 1 280 ? -1.066 4.603 8.686 1.00 90.38 280 PHE A O 1
ATOM 2285 N N . PHE A 1 281 ? 0.399 6.302 8.597 1.00 92.44 281 PHE A N 1
ATOM 2286 C CA . PHE A 1 281 ? -0.016 6.749 7.264 1.00 92.44 281 PHE A CA 1
ATOM 2287 C C . PHE A 1 281 ? 0.112 5.626 6.222 1.00 92.44 281 PHE A C 1
ATOM 2289 O O . PHE A 1 281 ? -0.802 5.441 5.420 1.00 92.44 281 PHE A O 1
ATOM 2296 N N . MET A 1 282 ? 1.189 4.833 6.270 1.00 90.38 282 MET A N 1
ATOM 2297 C CA . MET A 1 282 ? 1.379 3.703 5.351 1.00 90.38 282 MET A CA 1
ATOM 2298 C C . MET A 1 282 ? 0.300 2.618 5.486 1.00 90.38 282 MET A C 1
ATOM 2300 O O . MET A 1 282 ? -0.026 1.975 4.493 1.00 90.38 282 MET A O 1
ATOM 2304 N N . ALA A 1 283 ? -0.261 2.416 6.683 1.00 93.00 283 ALA A N 1
ATOM 2305 C CA . ALA A 1 283 ? -1.392 1.512 6.903 1.00 93.00 283 ALA A CA 1
ATOM 2306 C C . ALA A 1 283 ? -2.738 2.157 6.540 1.00 93.00 283 ALA A C 1
ATOM 2308 O O . ALA A 1 283 ? -3.588 1.525 5.915 1.00 93.00 283 ALA A O 1
ATOM 2309 N N . TRP A 1 284 ? -2.932 3.410 6.952 1.00 95.62 284 TRP A N 1
ATOM 2310 C CA . TRP A 1 284 ? -4.199 4.125 6.858 1.00 95.62 284 TRP A CA 1
ATOM 2311 C C . TRP A 1 284 ? -4.542 4.525 5.426 1.00 95.62 284 TRP A C 1
ATOM 2313 O O . TRP A 1 284 ? -5.676 4.325 4.991 1.00 95.62 284 TRP A O 1
ATOM 2323 N N . PHE A 1 285 ? -3.574 5.064 4.683 1.00 96.00 285 PHE A N 1
ATOM 2324 C CA . PHE A 1 285 ? -3.838 5.642 3.372 1.00 96.00 285 PHE A CA 1
ATOM 2325 C C . PHE A 1 285 ? -4.381 4.618 2.366 1.00 96.00 285 PHE A C 1
ATOM 2327 O O . PHE A 1 285 ? -5.404 4.915 1.751 1.00 96.00 285 PHE A O 1
ATOM 2334 N N . PRO A 1 286 ? -3.795 3.412 2.209 1.00 94.94 286 PRO A N 1
ATOM 2335 C CA . PRO A 1 286 ? -4.340 2.427 1.282 1.00 94.94 286 PRO A CA 1
ATOM 2336 C C . PRO A 1 286 ? -5.769 2.012 1.619 1.00 94.94 286 PRO A C 1
ATOM 2338 O O . PRO A 1 286 ? -6.582 1.865 0.713 1.00 94.94 286 PRO A O 1
ATOM 2341 N N . VAL A 1 287 ? -6.104 1.882 2.908 1.00 95.50 287 VAL A N 1
ATOM 2342 C CA . VAL A 1 287 ? -7.479 1.584 3.330 1.00 95.50 287 VAL A CA 1
ATOM 2343 C C . VAL A 1 287 ? -8.401 2.742 2.958 1.00 95.50 287 VAL A C 1
ATOM 2345 O O . VAL A 1 287 ? -9.392 2.525 2.271 1.00 95.50 287 VAL A O 1
ATOM 2348 N N . ALA A 1 288 ? -8.057 3.977 3.331 1.00 95.38 288 ALA A N 1
ATOM 2349 C CA . ALA A 1 288 ? -8.860 5.155 3.000 1.00 95.38 288 ALA A CA 1
ATOM 2350 C C . ALA A 1 288 ? -9.052 5.336 1.482 1.00 95.38 288 ALA A C 1
ATOM 2352 O O . ALA A 1 288 ? -10.141 5.696 1.039 1.00 95.38 288 ALA A O 1
ATOM 2353 N N . PHE A 1 289 ? -8.018 5.051 0.687 1.00 95.12 289 PHE A N 1
ATOM 2354 C CA . PHE A 1 289 ? -8.076 5.078 -0.772 1.00 95.12 289 PHE A CA 1
ATOM 2355 C C . PHE A 1 289 ? -8.992 3.984 -1.325 1.00 95.12 289 PHE A C 1
ATOM 2357 O O . PHE A 1 289 ? -9.882 4.274 -2.121 1.00 95.12 289 PHE A O 1
ATOM 2364 N N . LEU A 1 290 ? -8.825 2.734 -0.891 1.00 93.19 290 LEU A N 1
ATOM 2365 C CA . LEU A 1 290 ? -9.615 1.614 -1.404 1.00 93.19 290 LEU A CA 1
ATOM 2366 C C . LEU A 1 290 ? -11.092 1.715 -1.014 1.00 93.19 290 LEU A C 1
ATOM 2368 O O . LEU A 1 290 ? -11.943 1.352 -1.816 1.00 93.19 290 LEU A O 1
ATOM 2372 N N . LEU A 1 291 ? -11.423 2.285 0.147 1.00 90.81 291 LEU A N 1
ATOM 2373 C CA . LEU A 1 291 ? -12.815 2.544 0.541 1.00 90.81 291 LEU A CA 1
ATOM 2374 C C . LEU A 1 291 ? -13.573 3.475 -0.427 1.00 90.81 291 LEU A C 1
ATOM 2376 O O . LEU A 1 291 ? -14.797 3.543 -0.362 1.00 90.81 291 LEU A O 1
ATOM 2380 N N . SER A 1 292 ? -12.876 4.180 -1.327 1.00 82.75 292 SER A N 1
ATOM 2381 C CA . SER A 1 292 ? -13.509 5.014 -2.357 1.00 82.75 292 SER A CA 1
ATOM 2382 C C . SER A 1 292 ? -14.082 4.254 -3.553 1.00 82.75 292 SER A C 1
ATOM 2384 O O . SER A 1 292 ? -14.717 4.863 -4.414 1.00 82.75 292 SER A O 1
ATOM 2386 N N . PHE A 1 293 ? -13.873 2.940 -3.609 1.00 84.06 293 PHE A N 1
ATOM 2387 C CA . PHE A 1 293 ? -14.344 2.084 -4.687 1.00 84.06 293 PHE A CA 1
ATOM 2388 C C . PHE A 1 293 ? -15.335 1.036 -4.168 1.00 84.06 293 PHE A C 1
ATOM 2390 O O . PHE A 1 293 ? -15.273 0.620 -3.011 1.00 84.06 293 PHE A O 1
ATOM 2397 N N . GLU A 1 294 ? -16.233 0.573 -5.039 1.00 70.94 294 GLU A N 1
ATOM 2398 C CA . GLU A 1 294 ? -17.019 -0.641 -4.795 1.00 70.94 294 GLU A CA 1
ATOM 2399 C C . GLU A 1 294 ? -16.212 -1.876 -5.220 1.00 70.94 294 GLU A C 1
ATOM 2401 O O . GLU A 1 294 ? -15.772 -1.956 -6.368 1.00 70.94 294 GLU A O 1
ATOM 2406 N N . HIS A 1 295 ? -16.053 -2.860 -4.326 1.00 71.94 295 HIS A N 1
ATOM 2407 C CA . HIS A 1 295 ? -15.301 -4.090 -4.606 1.00 71.94 295 HIS A CA 1
ATOM 2408 C C . HIS A 1 295 ? -16.254 -5.282 -4.667 1.00 71.94 295 HIS A C 1
ATOM 2410 O O . HIS A 1 295 ? -16.776 -5.714 -3.646 1.00 71.94 295 HIS A O 1
ATOM 2416 N N . LYS A 1 296 ? -16.507 -5.844 -5.851 1.00 66.94 296 LYS A N 1
ATOM 2417 C CA . LYS A 1 296 ? -17.512 -6.917 -5.986 1.00 66.94 296 LYS A CA 1
ATOM 2418 C C . LYS A 1 296 ? -17.160 -8.190 -5.202 1.00 66.94 296 LYS A C 1
ATOM 2420 O O . LYS A 1 296 ? -18.060 -8.772 -4.608 1.00 66.94 296 LYS A O 1
ATOM 2425 N N . ASP A 1 297 ? -15.874 -8.549 -5.130 1.00 72.31 297 ASP A N 1
ATOM 2426 C CA . ASP A 1 297 ? -15.436 -9.860 -4.614 1.00 72.31 297 ASP A CA 1
ATOM 2427 C C . ASP A 1 297 ? -14.498 -9.793 -3.391 1.00 72.31 297 ASP A C 1
ATOM 2429 O O . ASP A 1 297 ? -14.160 -10.819 -2.808 1.00 72.31 297 ASP A O 1
ATOM 2433 N N . SER A 1 298 ? -14.060 -8.601 -2.978 1.00 79.31 298 SER A N 1
ATOM 2434 C CA . SER A 1 298 ? -13.046 -8.420 -1.918 1.00 79.31 298 SER A CA 1
ATOM 2435 C C . SER A 1 298 ? -13.472 -7.466 -0.800 1.00 79.31 298 SER A C 1
ATOM 2437 O O . SER A 1 298 ? -12.681 -7.137 0.090 1.00 79.31 298 SER A O 1
ATOM 2439 N N . ASN A 1 299 ? -14.745 -7.063 -0.809 1.00 84.69 299 ASN A N 1
ATOM 2440 C CA . ASN A 1 299 ? -15.337 -6.179 0.189 1.00 84.69 299 ASN A CA 1
ATOM 2441 C C . ASN A 1 299 ? -15.174 -6.714 1.624 1.00 84.69 299 ASN A C 1
ATOM 2443 O O . ASN A 1 299 ? -14.903 -5.931 2.533 1.00 84.69 299 ASN A O 1
ATOM 2447 N N . GLU A 1 300 ? -15.282 -8.030 1.834 1.00 90.00 300 GLU A N 1
ATOM 2448 C CA . GLU A 1 300 ? -15.122 -8.644 3.159 1.00 90.00 300 GLU A CA 1
ATOM 2449 C C . GLU A 1 300 ? -13.666 -8.603 3.653 1.00 90.00 300 GLU A C 1
ATOM 2451 O O . GLU A 1 300 ? -13.412 -8.182 4.784 1.00 90.00 300 GLU A O 1
ATOM 2456 N N . GLU A 1 301 ? -12.683 -8.936 2.803 1.00 90.94 301 GLU A N 1
ATOM 2457 C CA . GLU A 1 301 ? -11.264 -8.797 3.166 1.00 90.94 301 GLU A CA 1
ATOM 2458 C C . GLU A 1 301 ? -10.928 -7.338 3.514 1.00 90.94 301 GLU A C 1
ATOM 2460 O O . GLU A 1 301 ? -10.271 -7.077 4.528 1.00 90.94 301 GLU A O 1
ATOM 2465 N N . LEU A 1 302 ? -11.398 -6.377 2.711 1.00 92.06 302 LEU A N 1
ATOM 2466 C CA . LEU A 1 302 ? -11.188 -4.958 2.993 1.00 92.06 302 LEU A CA 1
ATOM 2467 C C . LEU A 1 302 ? -11.908 -4.522 4.280 1.00 92.06 302 LEU A C 1
ATOM 2469 O O . LEU A 1 302 ? -11.365 -3.710 5.035 1.00 92.06 302 LEU A O 1
ATOM 2473 N N . ALA A 1 303 ? -13.081 -5.085 4.584 1.00 94.44 303 ALA A N 1
ATOM 2474 C CA . ALA A 1 303 ? -13.800 -4.811 5.823 1.00 94.44 303 ALA A CA 1
ATOM 2475 C C . ALA A 1 303 ? -13.011 -5.307 7.040 1.00 94.44 303 ALA A C 1
ATOM 2477 O O . ALA A 1 303 ? -12.814 -4.540 7.980 1.00 94.44 303 ALA A O 1
ATOM 2478 N N . PHE A 1 304 ? -12.472 -6.530 7.007 1.00 95.06 304 PHE A N 1
ATOM 2479 C CA . PHE A 1 304 ? -11.614 -7.045 8.080 1.00 95.06 304 PHE A CA 1
ATOM 2480 C C . PHE A 1 304 ? -10.380 -6.170 8.296 1.00 95.06 304 PHE A C 1
ATOM 2482 O O . PHE A 1 304 ? -10.094 -5.769 9.424 1.00 95.06 304 PHE A O 1
ATOM 2489 N N . ARG A 1 305 ? -9.686 -5.789 7.218 1.00 94.00 305 ARG A N 1
ATOM 2490 C CA . ARG A 1 305 ? -8.539 -4.871 7.304 1.00 94.00 305 ARG A CA 1
ATOM 2491 C C . ARG A 1 305 ? -8.918 -3.528 7.915 1.00 94.00 305 ARG A C 1
ATOM 2493 O O . ARG A 1 305 ? -8.186 -3.016 8.757 1.00 94.00 305 ARG A O 1
ATOM 2500 N N . THR A 1 306 ? -10.073 -2.988 7.534 1.00 96.69 306 THR A N 1
ATOM 2501 C CA . THR A 1 306 ? -10.598 -1.733 8.083 1.00 96.69 306 THR A CA 1
ATOM 2502 C C . THR A 1 306 ? -10.892 -1.868 9.578 1.00 96.69 306 THR A C 1
ATOM 2504 O O . THR A 1 306 ? -10.478 -1.010 10.353 1.00 96.69 306 THR A O 1
ATOM 2507 N N . ILE A 1 307 ? -11.518 -2.968 10.015 1.00 97.81 307 ILE A N 1
ATOM 2508 C CA . ILE A 1 307 ? -11.751 -3.263 11.439 1.00 97.81 307 ILE A CA 1
ATOM 2509 C C . ILE A 1 307 ? -10.426 -3.276 12.208 1.00 97.81 307 ILE A C 1
ATOM 2511 O O . ILE A 1 307 ? -10.311 -2.616 13.241 1.00 97.81 307 ILE A O 1
ATOM 2515 N N . PHE A 1 308 ? -9.416 -3.996 11.712 1.00 97.06 308 PHE A N 1
ATOM 2516 C CA . PHE A 1 308 ? -8.139 -4.132 12.417 1.00 97.06 308 PHE A CA 1
ATOM 2517 C C . PHE A 1 308 ? -7.337 -2.832 12.430 1.00 97.06 308 PHE A C 1
ATOM 2519 O O . PHE A 1 308 ? -6.735 -2.518 13.455 1.00 97.06 308 PHE A O 1
ATOM 2526 N N . LEU A 1 309 ? -7.363 -2.057 11.341 1.00 97.12 309 LEU A N 1
ATOM 2527 C CA . LEU A 1 309 ? -6.779 -0.716 11.289 1.00 97.12 309 LEU A CA 1
ATOM 2528 C C . LEU A 1 309 ? -7.421 0.188 12.345 1.00 97.12 309 LEU A C 1
ATOM 2530 O O . LEU A 1 309 ? -6.708 0.814 13.127 1.00 97.12 309 LEU A O 1
ATOM 2534 N N . LEU A 1 310 ? -8.756 0.247 12.393 1.00 97.62 310 LEU A N 1
ATOM 2535 C CA . LEU A 1 310 ? -9.479 1.090 13.345 1.00 97.62 310 LEU A CA 1
ATOM 2536 C C . LEU A 1 310 ? -9.222 0.656 14.792 1.00 97.62 310 LEU A C 1
ATOM 2538 O O . LEU A 1 310 ? -8.908 1.502 15.624 1.00 97.62 310 LEU A O 1
ATOM 2542 N N . ALA A 1 311 ? -9.263 -0.645 15.087 1.00 96.75 311 ALA A N 1
ATOM 2543 C CA . ALA A 1 311 ? -8.957 -1.161 16.421 1.00 96.75 311 ALA A CA 1
ATOM 2544 C C . ALA A 1 311 ? -7.512 -0.839 16.837 1.00 96.75 311 ALA A C 1
ATOM 2546 O O . ALA A 1 311 ? -7.277 -0.341 17.935 1.00 96.75 311 ALA A O 1
ATOM 2547 N N . ALA A 1 312 ? -6.534 -1.042 15.947 1.00 95.12 312 ALA A N 1
ATOM 2548 C CA . ALA A 1 312 ? -5.147 -0.649 16.193 1.00 95.12 312 ALA A CA 1
ATOM 2549 C C . ALA A 1 312 ? -4.996 0.873 16.364 1.00 95.12 312 ALA A C 1
ATOM 2551 O O . ALA A 1 312 ? -4.085 1.341 17.043 1.00 95.12 312 ALA A O 1
ATOM 2552 N N . SER A 1 313 ? -5.900 1.667 15.787 1.00 95.94 313 SER A N 1
ATOM 2553 C CA . SER A 1 313 ? -5.882 3.127 15.908 1.00 95.94 313 SER A CA 1
ATOM 2554 C C . SER A 1 313 ? -6.379 3.631 17.265 1.00 95.94 313 SER A C 1
ATOM 2556 O O . SER A 1 313 ? -6.273 4.822 17.552 1.00 95.94 313 SER A O 1
ATOM 2558 N N . SER A 1 314 ? -6.894 2.750 18.134 1.00 94.12 314 SER A N 1
ATOM 2559 C CA . SER A 1 314 ? -7.325 3.137 19.481 1.00 94.12 314 SER A CA 1
ATOM 2560 C C . SER A 1 314 ? -6.160 3.403 20.438 1.00 94.12 314 SER A C 1
ATOM 2562 O O . SER A 1 314 ? -6.382 3.944 21.517 1.00 94.12 314 SER A O 1
ATOM 2564 N N . VAL A 1 315 ? -4.932 3.015 20.076 1.00 91.00 315 VAL A N 1
ATOM 2565 C CA . VAL A 1 315 ? -3.721 3.257 20.878 1.00 91.00 315 VAL A CA 1
ATOM 2566 C C . VAL A 1 315 ? -2.922 4.448 20.345 1.00 91.00 315 VAL A C 1
ATOM 2568 O O . VAL A 1 315 ? -3.187 4.949 19.253 1.00 91.00 315 VAL A O 1
ATOM 2571 N N . ASN A 1 316 ? -1.906 4.885 21.093 1.00 87.69 316 ASN A N 1
ATOM 2572 C CA . ASN A 1 316 ? -1.012 5.955 20.654 1.00 87.69 316 ASN A CA 1
ATOM 2573 C C . ASN A 1 316 ? -0.290 5.581 19.342 1.00 87.69 316 ASN A C 1
ATOM 2575 O O . ASN A 1 316 ? 0.571 4.698 19.320 1.00 87.69 316 ASN A O 1
ATOM 2579 N N . LEU A 1 317 ? -0.617 6.297 18.262 1.00 88.56 317 LEU A N 1
ATOM 2580 C CA . LEU A 1 317 ? -0.122 6.027 16.908 1.00 88.56 317 LEU A CA 1
ATOM 2581 C C . LEU A 1 317 ? 1.397 6.202 16.766 1.00 88.56 317 LEU A C 1
ATOM 2583 O O . LEU A 1 317 ? 2.011 5.528 15.941 1.00 88.56 317 LEU A O 1
ATOM 2587 N N . LYS A 1 318 ? 2.028 7.033 17.608 1.00 82.25 318 LYS A N 1
ATOM 2588 C CA . LYS A 1 318 ? 3.493 7.204 17.624 1.00 82.25 318 LYS A CA 1
ATOM 2589 C C . LYS A 1 318 ? 4.218 5.952 18.130 1.00 82.25 318 LYS A C 1
ATOM 2591 O O . LYS A 1 318 ? 5.366 5.725 17.774 1.00 82.25 318 LYS A O 1
ATOM 2596 N N . LYS A 1 319 ? 3.528 5.098 18.897 1.00 82.31 319 LYS A N 1
ATOM 2597 C CA . LYS A 1 319 ? 4.087 3.878 19.502 1.00 82.31 319 LYS A CA 1
ATOM 2598 C C . LYS A 1 319 ? 3.862 2.613 18.680 1.00 82.31 319 LYS A C 1
ATOM 2600 O O . LYS A 1 319 ? 4.201 1.518 19.121 1.00 82.31 319 LYS A O 1
ATOM 2605 N N . TRP A 1 320 ? 3.287 2.722 17.483 1.00 86.56 320 TRP A N 1
ATOM 2606 C CA . TRP A 1 320 ? 2.886 1.560 16.683 1.00 86.56 320 TRP A CA 1
ATOM 2607 C C . TRP A 1 320 ? 4.021 0.589 16.345 1.00 86.56 320 TRP A C 1
ATOM 2609 O O . TRP A 1 320 ? 3.764 -0.598 16.144 1.00 86.56 320 TRP A O 1
ATOM 2619 N N . GLN A 1 321 ? 5.258 1.084 16.294 1.00 83.25 321 GLN A N 1
ATOM 2620 C CA . GLN A 1 321 ? 6.462 0.300 16.020 1.00 83.25 321 GLN A CA 1
ATOM 2621 C C . GLN A 1 321 ? 7.351 0.074 17.245 1.00 83.25 321 GLN A C 1
ATOM 2623 O O . GLN A 1 321 ? 8.377 -0.596 17.130 1.00 83.25 321 GLN A O 1
ATOM 2628 N N . GLU A 1 322 ? 6.984 0.610 18.410 1.00 81.56 322 GLU A N 1
ATOM 2629 C CA . GLU A 1 322 ? 7.757 0.397 19.627 1.00 81.56 322 GLU A CA 1
ATOM 2630 C C . GLU A 1 322 ? 7.684 -1.081 20.023 1.00 81.56 322 GLU A C 1
ATOM 2632 O O . GLU A 1 322 ? 6.608 -1.680 20.113 1.00 81.56 322 GLU A O 1
ATOM 2637 N N . ARG A 1 323 ? 8.852 -1.688 20.241 1.00 79.31 323 ARG A N 1
ATOM 2638 C CA . ARG A 1 323 ? 8.965 -3.058 20.742 1.00 79.31 323 ARG A CA 1
ATOM 2639 C C . ARG A 1 323 ? 9.113 -3.035 22.255 1.00 79.31 323 ARG A C 1
ATOM 2641 O O . ARG A 1 323 ? 9.926 -2.290 22.796 1.00 79.31 323 ARG A O 1
ATOM 2648 N N . ASP A 1 324 ? 8.374 -3.912 22.928 1.00 70.81 324 ASP A N 1
ATOM 2649 C CA . ASP A 1 324 ? 8.569 -4.189 24.350 1.00 70.81 324 ASP A CA 1
ATOM 2650 C C . ASP A 1 324 ? 9.889 -4.954 24.538 1.00 70.81 324 ASP A C 1
ATOM 2652 O O . ASP A 1 324 ? 9.943 -6.181 24.444 1.00 70.81 324 ASP A O 1
ATOM 2656 N N . ILE A 1 325 ? 10.966 -4.204 24.777 1.00 68.81 325 ILE A N 1
ATOM 2657 C CA . ILE A 1 325 ? 12.310 -4.738 25.034 1.00 68.81 325 ILE A CA 1
ATOM 2658 C C . ILE A 1 325 ? 12.462 -5.328 26.443 1.00 68.81 325 ILE A C 1
ATOM 2660 O O . ILE A 1 325 ? 13.490 -5.927 26.746 1.00 68.81 325 ILE A O 1
ATOM 2664 N N . THR A 1 326 ? 11.462 -5.153 27.314 1.00 65.81 326 THR A N 1
ATOM 2665 C CA . THR A 1 326 ? 11.507 -5.620 28.709 1.00 65.81 326 THR A CA 1
ATOM 2666 C C . THR A 1 326 ? 10.962 -7.037 28.875 1.00 65.81 326 THR A C 1
ATOM 2668 O O . THR A 1 326 ? 11.199 -7.687 29.894 1.00 65.81 326 THR A O 1
ATOM 2671 N N . SER A 1 327 ? 10.253 -7.555 27.869 1.00 67.06 327 SER A N 1
ATOM 2672 C CA . SER A 1 327 ? 9.718 -8.910 27.895 1.00 67.06 327 SER A CA 1
ATOM 2673 C C . SER A 1 327 ? 10.779 -9.954 27.539 1.00 67.06 327 SER A C 1
ATOM 2675 O O . SER A 1 327 ? 11.474 -9.845 26.533 1.00 67.06 327 SER A O 1
ATOM 2677 N N . LEU A 1 328 ? 10.826 -11.046 28.312 1.00 61.41 328 LEU A N 1
ATOM 2678 C CA . LEU A 1 328 ? 11.645 -12.237 28.026 1.00 61.41 328 LEU A CA 1
ATOM 2679 C C . LEU A 1 328 ? 11.301 -12.912 26.683 1.00 61.41 328 LEU A C 1
ATOM 2681 O O . LEU A 1 328 ? 12.034 -13.789 26.229 1.00 61.41 328 LEU A O 1
ATOM 2685 N N . ARG A 1 329 ? 10.177 -12.546 26.054 1.00 60.88 329 ARG A N 1
ATOM 2686 C CA . ARG A 1 329 ? 9.775 -13.010 24.723 1.00 60.88 329 ARG A CA 1
ATOM 2687 C C . ARG A 1 329 ? 9.516 -11.803 23.833 1.00 60.88 329 ARG A C 1
ATOM 2689 O O . ARG A 1 329 ? 8.734 -10.933 24.204 1.00 60.88 329 ARG A O 1
ATOM 2696 N N . ALA A 1 330 ? 10.111 -11.792 22.642 1.00 63.81 330 ALA A N 1
ATOM 2697 C CA . ALA A 1 330 ? 9.821 -10.771 21.643 1.00 63.81 330 ALA A CA 1
ATOM 2698 C C . ALA A 1 330 ? 8.321 -10.790 21.303 1.00 63.81 330 ALA A C 1
ATOM 2700 O O . ALA A 1 330 ? 7.807 -11.775 20.767 1.00 63.81 330 ALA A O 1
ATOM 2701 N N . LYS A 1 331 ? 7.613 -9.711 21.644 1.00 75.25 331 LYS A N 1
ATOM 2702 C CA . LYS A 1 331 ? 6.221 -9.493 21.239 1.00 75.25 331 LYS A CA 1
ATOM 2703 C C . LYS A 1 331 ? 6.194 -8.743 19.910 1.00 75.25 331 LYS A C 1
ATOM 2705 O O . LYS A 1 331 ? 7.061 -7.910 19.655 1.00 75.25 331 LYS A O 1
ATOM 2710 N N . ARG A 1 332 ? 5.180 -9.031 19.090 1.00 83.88 332 ARG A N 1
ATOM 2711 C CA . ARG A 1 332 ? 4.871 -8.228 17.900 1.00 83.88 332 ARG A CA 1
ATOM 2712 C C . ARG A 1 332 ? 4.498 -6.808 18.323 1.00 83.88 332 ARG A C 1
ATOM 2714 O O . ARG A 1 332 ? 3.810 -6.642 19.332 1.00 83.88 332 ARG A O 1
ATOM 2721 N N . THR A 1 333 ? 4.914 -5.812 17.550 1.00 87.94 333 THR A N 1
ATOM 2722 C CA . THR A 1 333 ? 4.411 -4.438 17.698 1.00 87.94 333 THR A CA 1
ATOM 2723 C C . THR A 1 333 ? 2.940 -4.360 17.276 1.00 87.94 333 THR A C 1
ATOM 2725 O O . THR A 1 333 ? 2.390 -5.302 16.695 1.00 87.94 333 THR A O 1
ATOM 2728 N N . ILE A 1 334 ? 2.281 -3.230 17.540 1.00 90.06 334 ILE A N 1
ATOM 2729 C CA . ILE A 1 334 ? 0.892 -3.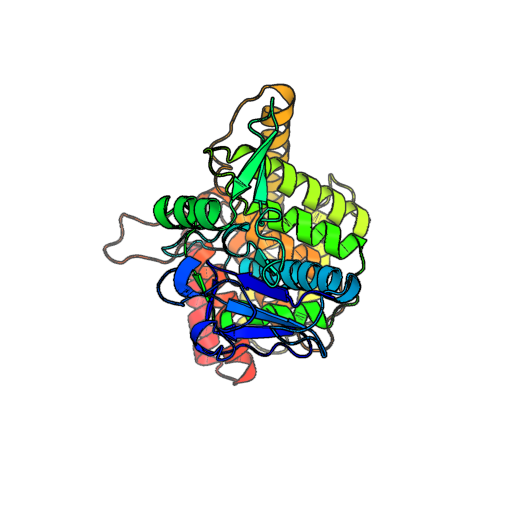010 17.107 1.00 90.06 334 ILE A CA 1
ATOM 2730 C C . ILE A 1 334 ? 0.785 -3.048 15.582 1.00 90.06 334 ILE A C 1
ATOM 2732 O O . ILE A 1 334 ? -0.118 -3.696 15.054 1.00 90.06 334 ILE A O 1
ATOM 2736 N N . LEU A 1 335 ? 1.738 -2.430 14.876 1.00 89.62 335 LEU A N 1
ATOM 2737 C CA . LEU A 1 335 ? 1.779 -2.454 13.416 1.00 89.62 335 LEU A CA 1
ATOM 2738 C C . LEU A 1 335 ? 1.928 -3.882 12.876 1.00 89.62 335 LEU A C 1
ATOM 2740 O O . LEU A 1 335 ? 1.229 -4.267 11.943 1.00 89.62 335 LEU A O 1
ATOM 2744 N N . GLU A 1 336 ? 2.811 -4.676 13.479 1.00 89.50 336 GLU A N 1
ATOM 2745 C CA . GLU A 1 336 ? 3.046 -6.068 13.084 1.00 89.50 336 GLU A CA 1
ATOM 2746 C C . GLU A 1 336 ? 1.824 -6.946 13.374 1.00 89.50 336 GLU A C 1
ATOM 2748 O O . GLU A 1 336 ? 1.498 -7.849 12.605 1.00 89.50 336 GLU A O 1
ATOM 2753 N N . MET A 1 337 ? 1.111 -6.669 14.470 1.00 90.44 337 MET A N 1
ATOM 2754 C CA . MET A 1 337 ? -0.145 -7.338 14.794 1.00 90.44 337 MET A CA 1
ATOM 2755 C C . MET A 1 337 ? -1.244 -6.977 13.786 1.00 90.44 337 MET A C 1
ATOM 2757 O O . MET A 1 337 ? -1.954 -7.868 13.320 1.00 90.44 337 MET A O 1
ATOM 2761 N N . TYR A 1 338 ? -1.368 -5.700 13.414 1.00 92.75 338 TYR A N 1
ATOM 2762 C CA . TYR A 1 338 ? -2.280 -5.247 12.363 1.00 92.75 338 TYR A CA 1
ATOM 2763 C C . TYR A 1 338 ? -1.963 -5.915 11.019 1.00 92.75 338 TYR A C 1
ATOM 2765 O O . TYR A 1 338 ? -2.857 -6.510 10.415 1.00 92.75 338 TYR A O 1
ATOM 2773 N N . GLU A 1 339 ? -0.705 -5.861 10.569 1.00 90.56 339 GLU A N 1
ATOM 2774 C CA . GLU A 1 339 ? -0.282 -6.447 9.295 1.00 90.56 339 GLU A CA 1
ATOM 2775 C C . GLU A 1 339 ? -0.566 -7.949 9.270 1.00 90.56 339 GLU A C 1
ATOM 2777 O O . GLU A 1 339 ? -1.184 -8.457 8.333 1.00 90.56 339 GLU A O 1
ATOM 2782 N N . HIS A 1 340 ? -0.163 -8.663 10.322 1.00 90.69 340 HIS A N 1
ATOM 2783 C CA . HIS A 1 340 ? -0.343 -10.103 10.404 1.00 90.69 340 HIS A CA 1
ATOM 2784 C C . HIS A 1 340 ? -1.820 -10.500 10.323 1.00 90.69 340 HIS A C 1
ATOM 2786 O O . HIS A 1 340 ? -2.187 -11.313 9.475 1.00 90.69 340 HIS A O 1
ATOM 2792 N N . ASN A 1 341 ? -2.681 -9.900 11.151 1.00 92.69 341 ASN A N 1
ATOM 2793 C CA . ASN A 1 341 ? -4.108 -10.232 11.182 1.00 92.69 341 ASN A CA 1
ATOM 2794 C C . ASN A 1 341 ? -4.821 -9.842 9.879 1.00 92.69 341 ASN A C 1
ATOM 2796 O O . ASN A 1 341 ? -5.614 -10.627 9.360 1.00 92.69 341 ASN A O 1
ATOM 2800 N N . SER A 1 342 ? -4.453 -8.704 9.284 1.00 91.81 342 SER A N 1
ATOM 2801 C CA . SER A 1 342 ? -4.917 -8.267 7.958 1.00 91.81 342 SER A CA 1
ATOM 2802 C C . SER A 1 342 ? -4.552 -9.240 6.834 1.00 91.81 342 SER A C 1
ATOM 2804 O O . SER A 1 342 ? -5.225 -9.304 5.803 1.00 91.81 342 SER A O 1
ATOM 2806 N N . ARG A 1 343 ? -3.469 -10.004 7.001 1.00 88.44 343 ARG A N 1
ATOM 2807 C CA . ARG A 1 343 ? -3.020 -10.991 6.018 1.00 88.44 343 ARG A CA 1
ATOM 2808 C C . ARG A 1 343 ? -3.700 -12.343 6.193 1.00 88.44 343 ARG A C 1
ATOM 2810 O O . ARG A 1 343 ? -4.108 -12.917 5.185 1.00 88.44 343 ARG A O 1
ATOM 2817 N N . VAL A 1 344 ? -3.804 -12.835 7.429 1.00 90.56 344 VAL A N 1
ATOM 2818 C CA . VAL A 1 344 ? -4.183 -14.231 7.711 1.00 90.56 344 VAL A CA 1
ATOM 2819 C C . VAL A 1 344 ? -5.674 -14.436 7.975 1.00 90.56 344 VAL A C 1
ATOM 2821 O O . VAL A 1 344 ? -6.219 -15.440 7.527 1.00 90.56 344 VAL A O 1
ATOM 2824 N N . ILE A 1 345 ? -6.364 -13.498 8.636 1.00 93.31 345 ILE A N 1
ATOM 2825 C CA . ILE A 1 345 ? -7.784 -13.681 8.985 1.00 93.31 345 ILE A CA 1
ATOM 2826 C C . ILE A 1 345 ? -8.680 -13.844 7.748 1.00 93.31 345 ILE A C 1
ATOM 2828 O O . ILE A 1 345 ? -9.496 -14.760 7.771 1.00 93.31 345 ILE A O 1
ATOM 2832 N N . PRO A 1 346 ? -8.519 -13.078 6.649 1.00 90.06 346 PRO A N 1
ATOM 2833 C CA . PRO A 1 346 ? -9.299 -13.320 5.430 1.00 90.06 346 PRO A CA 1
ATOM 2834 C C . PRO A 1 346 ? -9.140 -14.752 4.886 1.00 90.06 346 PRO A C 1
ATOM 2836 O O . PRO A 1 346 ? -10.103 -15.375 4.442 1.00 90.06 346 PRO A O 1
ATOM 2839 N N . VAL A 1 347 ? -7.933 -15.322 4.992 1.00 89.44 347 VAL A N 1
ATOM 2840 C CA . VAL A 1 347 ? -7.655 -16.700 4.556 1.00 89.44 347 VAL A CA 1
ATOM 2841 C C . VAL A 1 347 ? -8.371 -17.705 5.459 1.00 89.44 347 VAL A C 1
ATOM 2843 O O . VAL A 1 347 ? -8.986 -18.640 4.961 1.00 89.44 347 VAL A O 1
ATOM 2846 N N . PHE A 1 348 ? -8.352 -17.505 6.775 1.00 92.62 348 PHE A N 1
ATOM 2847 C CA . PHE A 1 348 ? -9.064 -18.380 7.712 1.00 92.62 348 PHE A CA 1
ATOM 2848 C C . PHE A 1 348 ? -10.587 -18.251 7.608 1.00 92.62 348 PHE A C 1
ATOM 2850 O O . PHE A 1 348 ? -11.292 -19.257 7.691 1.00 92.62 348 PHE A O 1
ATOM 2857 N N . ALA A 1 349 ? -11.096 -17.043 7.354 1.00 90.19 349 ALA A N 1
ATOM 2858 C CA . ALA A 1 349 ? -12.515 -16.786 7.131 1.00 90.19 349 ALA A CA 1
ATOM 2859 C C . ALA A 1 349 ? -13.035 -17.533 5.898 1.00 90.19 349 ALA A C 1
ATOM 2861 O O . ALA A 1 349 ? -14.016 -18.263 6.004 1.00 90.19 349 ALA A O 1
ATOM 2862 N N . SER A 1 350 ? -12.313 -17.471 4.771 1.00 88.38 350 SER A N 1
ATOM 2863 C CA . SER A 1 350 ? -12.682 -18.225 3.558 1.00 88.38 350 SER A CA 1
ATOM 2864 C C . SER A 1 350 ? -12.656 -19.753 3.732 1.00 88.38 350 SER A C 1
ATOM 2866 O O . SER A 1 350 ? -13.260 -20.472 2.939 1.00 88.38 350 SER A O 1
ATOM 2868 N N . ARG A 1 351 ? -11.993 -20.263 4.780 1.00 91.31 351 ARG A N 1
ATOM 2869 C CA . ARG A 1 351 ? -11.949 -21.690 5.143 1.00 91.31 351 ARG A CA 1
ATOM 2870 C C . ARG A 1 351 ? -12.915 -22.073 6.270 1.00 91.31 351 ARG A C 1
ATOM 2872 O O . ARG A 1 351 ? -12.996 -23.249 6.614 1.00 91.31 351 ARG A O 1
ATOM 2879 N N . GLY A 1 352 ? -13.634 -21.112 6.856 1.00 88.50 352 GLY A N 1
ATOM 2880 C CA . GLY A 1 352 ? -14.534 -21.348 7.990 1.00 88.50 352 GLY A CA 1
ATOM 2881 C C . GLY A 1 352 ? -13.821 -21.717 9.301 1.00 88.50 352 GLY A C 1
ATOM 2882 O O . GLY A 1 352 ? -14.408 -22.371 10.162 1.00 88.50 352 GLY A O 1
ATOM 2883 N N . GLU A 1 353 ? -12.556 -21.323 9.476 1.00 92.38 353 GLU A N 1
ATOM 2884 C CA . GLU A 1 353 ? -11.718 -21.689 10.630 1.00 92.38 353 GLU A CA 1
ATOM 2885 C C . GLU A 1 353 ? -11.960 -20.769 11.852 1.00 92.38 353 GLU A C 1
ATOM 2887 O O . GLU A 1 353 ? -11.058 -20.084 12.340 1.00 92.38 353 GLU A O 1
ATOM 2892 N N . ASN A 1 354 ? -13.195 -20.748 12.369 1.00 91.12 354 ASN A N 1
ATOM 2893 C CA . ASN A 1 354 ? -13.649 -19.781 13.386 1.00 91.12 354 ASN A CA 1
ATOM 2894 C C . ASN A 1 354 ? -12.820 -19.777 14.685 1.00 91.12 354 ASN A C 1
ATOM 2896 O O . ASN A 1 354 ? -12.491 -18.710 15.198 1.00 91.12 354 ASN A O 1
ATOM 2900 N N . GLU A 1 355 ? -12.415 -20.944 15.195 1.00 92.50 355 GLU A N 1
ATOM 2901 C CA . GLU A 1 355 ? -11.587 -21.026 16.412 1.00 92.50 355 GLU A CA 1
ATOM 2902 C C . GLU A 1 355 ? -10.216 -20.353 16.235 1.00 92.50 355 GLU A C 1
ATOM 2904 O O . GLU A 1 355 ? -9.692 -19.717 17.152 1.00 92.50 355 GLU A O 1
ATOM 2909 N N . ILE A 1 356 ? -9.629 -20.448 15.039 1.00 93.06 356 ILE A N 1
ATOM 2910 C CA . ILE A 1 356 ? -8.356 -19.790 14.734 1.00 93.06 356 ILE A CA 1
ATOM 2911 C C . ILE A 1 356 ? -8.572 -18.276 14.666 1.00 93.06 356 ILE A C 1
ATOM 2913 O O . ILE A 1 356 ? -7.835 -17.533 15.317 1.00 93.06 356 ILE A O 1
ATOM 2917 N N . ILE A 1 357 ? -9.623 -17.818 13.977 1.00 94.56 357 ILE A N 1
ATOM 2918 C CA . ILE A 1 357 ? -9.998 -16.395 13.913 1.00 94.56 357 ILE A CA 1
ATOM 2919 C C . ILE A 1 357 ? -10.145 -15.815 15.323 1.00 94.56 357 ILE A C 1
ATOM 2921 O O . ILE A 1 357 ? -9.515 -14.809 15.644 1.00 94.56 357 ILE A O 1
ATOM 2925 N N . LYS A 1 358 ? -10.896 -16.486 16.198 1.00 94.56 358 LYS A N 1
ATOM 2926 C CA . LYS A 1 358 ? -11.101 -16.067 17.587 1.00 94.56 358 LYS A CA 1
ATOM 2927 C C . LYS A 1 358 ? -9.788 -15.895 18.352 1.00 94.56 358 LYS A C 1
ATOM 2929 O O . LYS A 1 358 ? -9.590 -14.874 19.010 1.00 94.56 358 LYS A O 1
ATOM 2934 N N . ASN A 1 359 ? -8.858 -16.842 18.233 1.00 93.62 359 ASN A N 1
ATOM 2935 C CA . ASN A 1 359 ? -7.547 -16.744 18.884 1.00 93.62 359 ASN A CA 1
ATOM 2936 C C . ASN A 1 359 ? -6.731 -15.543 18.382 1.00 93.62 359 ASN A C 1
ATOM 2938 O O . ASN A 1 359 ? -6.094 -14.844 19.175 1.00 93.62 359 ASN A O 1
ATOM 2942 N N . HIS A 1 360 ? -6.779 -15.271 17.077 1.00 94.62 360 HIS A N 1
ATOM 2943 C CA . HIS A 1 360 ? -6.145 -14.095 16.483 1.00 94.62 360 HIS A CA 1
ATOM 2944 C C . HIS A 1 360 ? -6.752 -12.781 17.002 1.00 94.62 360 HIS A C 1
ATOM 2946 O O . HIS A 1 360 ? -6.011 -11.867 17.375 1.00 94.62 360 HIS A O 1
ATOM 2952 N N . LEU A 1 361 ? -8.084 -12.709 17.102 1.00 95.06 361 LEU A N 1
ATOM 2953 C CA . LEU A 1 361 ? -8.798 -11.547 17.638 1.00 95.06 361 LEU A CA 1
ATOM 2954 C C . LEU A 1 361 ? -8.481 -11.304 19.116 1.00 95.06 361 LEU A C 1
ATOM 2956 O O . LEU A 1 361 ? -8.208 -10.166 19.486 1.00 95.06 361 LEU A O 1
ATOM 2960 N N . ILE A 1 362 ? -8.414 -12.354 19.942 1.00 93.19 362 ILE A N 1
ATOM 2961 C CA . ILE A 1 362 ? -7.973 -12.251 21.345 1.00 93.19 362 ILE A CA 1
ATOM 2962 C C . ILE A 1 362 ? -6.547 -11.684 21.418 1.00 93.19 362 ILE A C 1
ATOM 2964 O O . ILE A 1 362 ? -6.257 -10.810 22.238 1.00 93.19 362 ILE A O 1
ATOM 2968 N N . GLY A 1 363 ? -5.646 -12.149 20.548 1.00 90.44 363 GLY A N 1
ATOM 2969 C CA . GLY A 1 363 ? -4.279 -11.635 20.460 1.00 90.44 363 GLY A CA 1
ATOM 2970 C C . GLY A 1 363 ? -4.225 -10.137 20.140 1.00 90.44 363 GLY A C 1
ATOM 2971 O O . GLY A 1 363 ? -3.501 -9.394 20.806 1.00 90.44 363 GLY A O 1
ATOM 2972 N N . LEU A 1 364 ? -5.015 -9.685 19.162 1.00 91.56 364 LEU A N 1
ATOM 2973 C CA . LEU A 1 364 ? -5.108 -8.271 18.793 1.00 91.56 364 LEU A CA 1
ATOM 2974 C C . LEU A 1 364 ? -5.769 -7.430 19.898 1.00 91.56 364 LEU A C 1
ATOM 2976 O O . LEU A 1 364 ? -5.234 -6.380 20.243 1.00 91.56 364 LEU A O 1
ATOM 2980 N N . ALA A 1 365 ? -6.863 -7.909 20.497 1.00 92.25 365 ALA A N 1
ATOM 2981 C CA . ALA A 1 365 ? -7.556 -7.267 21.619 1.00 92.25 365 ALA A CA 1
ATOM 2982 C C . ALA A 1 365 ? -6.604 -7.012 22.795 1.00 92.25 365 ALA A C 1
ATOM 2984 O O . ALA A 1 365 ? -6.515 -5.899 23.316 1.00 92.25 365 ALA A O 1
ATOM 2985 N N . ASN A 1 366 ? -5.826 -8.031 23.167 1.00 89.12 366 ASN A N 1
ATOM 2986 C CA . ASN A 1 366 ? -4.814 -7.919 24.211 1.00 89.12 366 ASN A CA 1
ATOM 2987 C C . ASN A 1 366 ? -3.728 -6.904 23.842 1.00 89.12 366 ASN A C 1
ATOM 2989 O O . ASN A 1 366 ? -3.276 -6.156 24.705 1.00 89.12 366 ASN A O 1
ATOM 2993 N N . ALA A 1 367 ? -3.303 -6.852 22.580 1.00 86.19 367 ALA A N 1
ATOM 2994 C CA . ALA A 1 367 ? -2.305 -5.882 22.142 1.00 86.19 367 ALA A CA 1
ATOM 2995 C C . ALA A 1 367 ? -2.828 -4.439 22.258 1.00 86.19 367 ALA A C 1
ATOM 2997 O O . ALA A 1 367 ? -2.126 -3.585 22.790 1.00 86.19 367 ALA A O 1
ATOM 2998 N N . VAL A 1 368 ? -4.070 -4.171 21.842 1.00 87.31 368 VAL A N 1
ATOM 2999 C CA . VAL A 1 368 ? -4.639 -2.809 21.871 1.00 87.31 368 VAL A CA 1
ATOM 3000 C C . VAL A 1 368 ? -5.122 -2.361 23.256 1.00 87.31 368 VAL A C 1
ATOM 3002 O O . VAL A 1 368 ? -5.273 -1.165 23.487 1.00 87.31 368 VAL A O 1
ATOM 3005 N N . ASN A 1 369 ? -5.358 -3.288 24.189 1.00 83.25 369 ASN A N 1
ATOM 3006 C CA . ASN A 1 369 ? -5.751 -2.964 25.566 1.00 83.25 369 ASN A CA 1
ATOM 3007 C C . ASN A 1 369 ? -4.555 -2.779 26.516 1.00 83.25 369 ASN A C 1
ATOM 3009 O O . ASN A 1 369 ? -4.680 -2.064 27.499 1.00 83.25 369 ASN A O 1
ATOM 3013 N N . ASN A 1 370 ? -3.403 -3.402 26.245 1.00 65.31 370 ASN A N 1
ATOM 3014 C CA . ASN A 1 370 ? -2.230 -3.347 27.134 1.00 65.31 370 ASN A CA 1
ATOM 3015 C C . ASN A 1 370 ? -1.295 -2.146 26.881 1.00 65.31 370 ASN A C 1
ATOM 3017 O O . ASN A 1 370 ? -0.243 -2.056 27.510 1.00 65.31 370 ASN A O 1
ATOM 3021 N N . VAL A 1 371 ? -1.635 -1.256 25.943 1.00 57.69 371 VAL A N 1
ATOM 3022 C CA . VAL A 1 371 ? -0.805 -0.101 25.528 1.00 57.69 371 VAL A CA 1
ATOM 3023 C C . VAL A 1 371 ? -1.441 1.244 25.939 1.00 57.69 371 VAL A C 1
ATOM 3025 O O . VAL A 1 371 ? -0.955 2.304 25.549 1.00 57.69 371 VAL A O 1
ATOM 3028 N N . SER A 1 372 ? -2.521 1.211 26.729 1.00 40.16 372 SER A N 1
ATOM 3029 C CA . SER A 1 372 ? -3.225 2.398 27.243 1.00 40.16 372 SER A CA 1
ATOM 3030 C C . SER A 1 372 ? -2.505 3.071 28.403 1.00 40.16 372 SER A C 1
ATOM 3032 O O . SER A 1 372 ? -2.220 2.346 29.386 1.00 40.16 372 SER A O 1
#